Protein AF-A0A378W3M5-F1 (afdb_monomer_lite)

Sequence (302 aa):
MNEQELQDLQKMVGVAVNALEDIKAKDISVLETQDKTSLFARMIIASGDSTRQVKALANNVAVDLKEAGFEILSTEGDSGEWTLVDAGDLVVHVMLPAVRDFYDIDTIWAARNRVSTPECRSRGTLQTDSRCRLNIHTAFPVRGKALNITVLAVGTKMPRWVDEAVAEYAKCFGRDAAYALKEIKPEKRGAGVNAVQGMAAEEKRILEAIPQGAFLVVLDERGKAPTSVELAEHLKSWRQNGEHVCFVIGGADGMTDRLKQQARMMMRLSSLTLPHGMVRVLLTEQLYRAVSILHNHPYHRE

Radius of gyration: 26.4 Å; chains: 1; bounding box: 57×73×70 Å

Foldseek 3Di:
DDPVVVVVVVVLVVQLVVLQVVLPWPPWDKFACVVPDPFAGIEIETEDQDLVSLVSSLVSSQVSCVVVVFDWPDWDDPSSQWIWTHRGNYIYIYHHPVVCVVLVVVCLRVVVPPPPPPPDDDDDDDDDDDDDDDDPDDDDDDPFQAAAEEEEEEDDDDPPVLVVLLVVLQVLDDPRYHYYYDYQYFDDPDDPQDLVNRQVVSVVSVVVVDPPQAQEEEEDLPFDEDDLQVVLVVSVVCSNVSHNHYYYQAAPSGHDVVSVVPHPGYYYPDNDDDHSSVVSSSVSNSNSSSVCVVVSHSPDDD

InterPro domains:
  IPR003742 RNA methyltransferase RlmH [MF_00658] (147-301)
  IPR003742 RNA methyltransferase RlmH [PF02590] (148-300)
  IPR003742 RNA methyltransferase RlmH [PTHR33603] (145-301)
  IPR003742 RNA methyltransferase RlmH [cd18081] (149-301)
  IPR004394 Protein Iojap/ribosomal silencing factor RsfS [MF_01477] (9-110)
  IPR004394 Protein Iojap/ribosomal silencing factor RsfS [TIGR00090] (15-109)
  IPR029026 tRNA (guanine-N1-)-methyltransferase, N-terminal [G3DSA:3.40.1280.10] (145-302)
  IPR029028 Alpha/beta knot methyltransferases [SSF75217] (147-300)
  IPR043519 Nucleotidyltransferase superfamily [G3DSA:3.30.460.10] (5-112)
  IPR043519 Nucleotidyltransferase superfamily [SSF81301] (9-118)

Structure (mmCIF, N/CA/C/O backbone):
data_AF-A0A378W3M5-F1
#
_entry.id   AF-A0A378W3M5-F1
#
loop_
_atom_site.group_PDB
_atom_site.id
_atom_site.type_symbol
_atom_site.label_atom_id
_atom_site.label_alt_id
_atom_site.label_comp_id
_atom_site.label_asym_id
_atom_site.label_entity_id
_atom_site.label_seq_id
_atom_site.pdbx_PDB_ins_code
_atom_site.Cartn_x
_atom_site.Cartn_y
_atom_site.Cartn_z
_atom_site.occupancy
_atom_site.B_iso_or_equiv
_atom_site.auth_seq_id
_atom_site.auth_comp_id
_atom_site.auth_asym_id
_atom_site.auth_atom_id
_atom_site.pdbx_PDB_model_num
ATOM 1 N N . MET A 1 1 ? -0.509 -9.836 -32.680 1.00 64.50 1 MET A N 1
ATOM 2 C CA . MET A 1 1 ? 0.619 -9.550 -33.576 1.00 64.50 1 MET A CA 1
ATOM 3 C C . MET A 1 1 ? 0.437 -10.344 -34.851 1.00 64.50 1 MET A C 1
ATOM 5 O O . MET A 1 1 ? 0.003 -11.491 -34.775 1.00 64.50 1 MET A O 1
ATOM 9 N N . ASN A 1 2 ? 0.683 -9.727 -35.998 1.00 83.69 2 ASN A N 1
ATOM 10 C CA . ASN A 1 2 ? 0.751 -10.431 -37.275 1.00 83.69 2 ASN A CA 1
ATOM 11 C C . ASN A 1 2 ? 2.099 -11.178 -37.404 1.00 83.69 2 ASN A C 1
ATOM 13 O O . ASN A 1 2 ? 2.989 -11.044 -36.565 1.00 83.69 2 ASN A O 1
ATOM 17 N N . GLU A 1 3 ? 2.235 -12.016 -38.431 1.00 82.69 3 GLU A N 1
ATOM 18 C CA . GLU A 1 3 ? 3.425 -12.858 -38.625 1.00 82.69 3 GLU A CA 1
ATOM 19 C C . GLU A 1 3 ? 4.696 -12.034 -38.907 1.00 82.69 3 GLU A C 1
ATOM 21 O O . GLU A 1 3 ? 5.784 -12.423 -38.490 1.00 82.69 3 GLU A O 1
ATOM 26 N N . GLN A 1 4 ? 4.547 -10.861 -39.529 1.00 83.06 4 GLN A N 1
ATOM 27 C CA . GLN A 1 4 ? 5.642 -9.934 -39.819 1.00 83.06 4 GLN A CA 1
ATOM 28 C C . GLN A 1 4 ? 6.189 -9.273 -38.542 1.00 83.06 4 GLN A C 1
ATOM 30 O O . GLN A 1 4 ? 7.391 -9.294 -38.308 1.00 83.06 4 GLN A O 1
ATOM 35 N N . GLU A 1 5 ? 5.311 -8.782 -37.665 1.00 81.31 5 GLU A N 1
ATOM 36 C CA . GLU A 1 5 ? 5.664 -8.193 -36.363 1.00 81.31 5 GLU A CA 1
ATOM 37 C C . GLU A 1 5 ? 6.405 -9.196 -35.469 1.00 81.31 5 GLU A C 1
ATOM 39 O O . GLU A 1 5 ? 7.327 -8.834 -34.741 1.00 81.31 5 GLU A O 1
ATOM 44 N N . LEU A 1 6 ? 6.027 -10.478 -35.527 1.00 81.94 6 LEU A N 1
ATOM 45 C CA . LEU A 1 6 ? 6.707 -11.523 -34.764 1.00 81.94 6 LEU A CA 1
ATOM 46 C C . LEU A 1 6 ? 8.125 -11.791 -35.291 1.00 81.94 6 LEU A C 1
ATOM 48 O O . LEU A 1 6 ? 9.034 -12.015 -34.490 1.00 81.94 6 LEU A O 1
ATOM 52 N N . GLN A 1 7 ? 8.322 -11.757 -36.613 1.00 86.50 7 GLN A N 1
ATOM 53 C CA . GLN A 1 7 ? 9.645 -11.895 -37.231 1.00 86.50 7 GLN A CA 1
ATOM 54 C C . GLN A 1 7 ? 10.542 -10.694 -36.914 1.00 86.50 7 GLN A C 1
ATOM 56 O O . GLN A 1 7 ? 11.708 -10.878 -36.560 1.00 86.50 7 GLN A O 1
ATOM 61 N N . ASP A 1 8 ? 9.994 -9.479 -36.965 1.00 87.94 8 ASP A N 1
ATOM 62 C CA . ASP A 1 8 ? 10.727 -8.260 -36.619 1.00 87.94 8 ASP A CA 1
ATOM 63 C C . ASP A 1 8 ? 11.138 -8.268 -35.139 1.00 87.94 8 ASP A C 1
ATOM 65 O O . ASP A 1 8 ? 12.302 -8.023 -34.821 1.00 87.94 8 ASP A O 1
ATOM 69 N N . LEU A 1 9 ? 10.245 -8.689 -34.237 1.00 88.44 9 LEU A N 1
ATOM 70 C CA . LEU A 1 9 ? 10.555 -8.858 -32.816 1.00 88.44 9 LEU A CA 1
ATOM 71 C C . LEU A 1 9 ? 11.642 -9.916 -32.566 1.00 88.44 9 LEU A C 1
ATOM 73 O O . LEU A 1 9 ? 12.527 -9.719 -31.732 1.00 88.44 9 LEU A O 1
ATOM 77 N N . GLN A 1 10 ? 11.607 -11.044 -33.281 1.00 89.44 10 GLN A N 1
ATOM 78 C CA . GLN A 1 10 ? 12.664 -12.059 -33.193 1.00 89.44 10 GLN A CA 1
ATOM 79 C C . GLN A 1 10 ? 14.013 -11.505 -33.658 1.00 89.44 10 GLN A C 1
ATOM 81 O O . GLN A 1 10 ? 15.036 -11.770 -33.023 1.00 89.44 10 GLN A O 1
ATOM 86 N N . LYS A 1 11 ? 14.018 -10.695 -34.721 1.00 91.06 11 LYS A N 1
ATOM 87 C CA . LYS A 1 11 ? 15.218 -10.009 -35.201 1.00 91.06 11 LYS A CA 1
ATOM 88 C C . LYS A 1 11 ? 15.743 -9.007 -34.168 1.00 91.06 11 LYS A C 1
ATOM 90 O O . LYS A 1 11 ? 16.942 -9.016 -33.900 1.00 91.06 11 LYS A O 1
ATOM 95 N N . MET A 1 12 ? 14.870 -8.211 -33.541 1.00 91.50 12 MET A N 1
ATOM 96 C CA . MET A 1 12 ? 15.243 -7.289 -32.456 1.00 91.50 12 MET A CA 1
ATOM 97 C C . MET A 1 12 ? 15.910 -8.024 -31.291 1.00 91.50 12 MET A C 1
ATOM 99 O O . MET A 1 12 ? 16.976 -7.618 -30.832 1.00 91.50 12 MET A O 1
ATOM 103 N N . VAL A 1 13 ? 15.310 -9.132 -30.839 1.00 93.31 13 VAL A N 1
ATOM 104 C CA . VAL A 1 13 ? 15.871 -9.962 -29.762 1.00 93.31 13 VAL A CA 1
ATOM 105 C C . VAL A 1 13 ? 17.244 -10.503 -30.154 1.00 93.31 13 VAL A C 1
ATOM 107 O O . VAL A 1 13 ? 18.166 -10.431 -29.349 1.00 93.31 13 VAL A O 1
ATOM 110 N N . GLY A 1 14 ? 17.404 -11.003 -31.383 1.00 92.12 14 GLY A N 1
ATOM 111 C CA . GLY A 1 14 ? 18.687 -11.516 -31.867 1.00 92.12 14 GLY A CA 1
ATOM 112 C C . GLY A 1 14 ? 19.792 -10.458 -31.867 1.00 92.12 14 GLY A C 1
ATOM 113 O O . GLY A 1 14 ? 20.889 -10.721 -31.383 1.00 92.12 14 GLY A O 1
ATOM 114 N N . VAL A 1 15 ? 19.492 -9.246 -32.345 1.00 93.50 15 VAL A N 1
ATOM 115 C CA . VAL A 1 15 ? 20.443 -8.120 -32.336 1.00 93.50 15 VAL A CA 1
ATOM 116 C C . VAL A 1 15 ? 20.825 -7.742 -30.905 1.00 93.50 15 VAL A C 1
ATOM 118 O O . VAL A 1 15 ? 22.009 -7.638 -30.600 1.00 93.50 15 VAL A O 1
ATOM 121 N N . ALA A 1 16 ? 19.846 -7.610 -30.008 1.00 93.06 16 ALA A N 1
ATOM 122 C CA . ALA A 1 16 ? 20.104 -7.262 -28.614 1.00 93.06 16 ALA A CA 1
ATOM 123 C C . ALA A 1 16 ? 20.932 -8.326 -27.874 1.00 93.06 16 ALA A C 1
ATOM 125 O O . ALA A 1 16 ? 21.826 -7.974 -27.109 1.00 93.06 16 ALA A O 1
ATOM 126 N N . VAL A 1 17 ? 20.670 -9.619 -28.094 1.00 93.44 17 VAL A N 1
ATOM 127 C CA . VAL A 1 17 ? 21.455 -10.701 -27.472 1.00 93.44 17 VAL A CA 1
ATOM 128 C C . VAL A 1 17 ? 22.895 -10.693 -27.984 1.00 93.44 17 VAL A C 1
ATOM 130 O O . VAL A 1 17 ? 23.809 -10.717 -27.165 1.00 93.44 17 VAL A O 1
ATOM 133 N N . ASN A 1 18 ? 23.110 -10.562 -29.296 1.00 92.94 18 ASN A N 1
ATOM 134 C CA . ASN A 1 18 ? 24.461 -10.472 -29.863 1.00 92.94 18 ASN A CA 1
ATOM 135 C C . ASN A 1 18 ? 25.231 -9.269 -29.289 1.00 92.94 18 ASN A C 1
ATOM 137 O O . ASN A 1 18 ? 26.360 -9.421 -28.826 1.00 92.94 18 ASN A O 1
ATOM 141 N N . ALA A 1 19 ? 24.579 -8.105 -29.206 1.00 93.44 19 ALA A N 1
ATOM 142 C CA . ALA A 1 19 ? 25.162 -6.892 -28.635 1.00 93.44 19 ALA A CA 1
ATOM 143 C C . ALA A 1 19 ? 25.585 -7.066 -27.161 1.00 93.44 19 ALA A C 1
ATOM 145 O O . ALA A 1 19 ? 26.579 -6.486 -26.713 1.00 93.44 19 ALA A O 1
ATOM 146 N N . LEU A 1 20 ? 24.838 -7.861 -26.386 1.00 92.75 20 LEU A N 1
ATOM 147 C CA . LEU A 1 20 ? 25.176 -8.200 -25.000 1.00 92.75 20 LEU A CA 1
ATOM 148 C C . LEU A 1 20 ? 26.333 -9.213 -24.922 1.00 92.75 20 LEU A C 1
ATOM 150 O O . LEU A 1 20 ? 27.217 -9.087 -24.068 1.00 92.75 20 LEU A O 1
ATOM 154 N N . GLU A 1 21 ? 26.353 -10.210 -25.807 1.00 91.88 21 GLU A N 1
ATOM 155 C CA . GLU A 1 21 ? 27.401 -11.238 -25.877 1.00 91.88 21 GLU A CA 1
ATOM 156 C C . GLU A 1 21 ? 28.761 -10.679 -26.328 1.00 91.88 21 GLU A C 1
ATOM 158 O O . GLU A 1 21 ? 29.818 -11.133 -25.857 1.00 91.88 21 GLU A O 1
ATOM 163 N N . ASP A 1 22 ? 28.761 -9.656 -27.181 1.00 93.38 22 ASP A N 1
ATOM 164 C CA . ASP A 1 22 ? 29.973 -8.993 -27.666 1.00 93.38 22 ASP A CA 1
ATOM 165 C C . ASP A 1 22 ? 30.761 -8.336 -26.526 1.00 93.38 22 ASP A C 1
ATOM 167 O O . ASP A 1 22 ? 31.982 -8.495 -26.433 1.00 93.38 22 ASP A O 1
ATOM 171 N N . ILE A 1 23 ? 30.061 -7.720 -25.570 1.00 92.81 23 ILE A N 1
ATOM 172 C CA . ILE A 1 23 ? 30.652 -7.113 -24.362 1.00 92.81 23 ILE A CA 1
ATOM 173 C C . ILE A 1 23 ? 30.729 -8.111 -23.186 1.00 92.81 23 ILE A C 1
ATOM 175 O O . ILE A 1 23 ? 31.126 -7.761 -22.071 1.00 92.81 23 ILE A O 1
ATOM 179 N N . LYS A 1 24 ? 30.444 -9.395 -23.437 1.00 93.12 24 LYS A N 1
ATOM 180 C CA . LYS A 1 24 ? 30.559 -10.490 -22.458 1.00 93.12 24 LYS A CA 1
ATOM 181 C C . LYS A 1 24 ? 29.654 -10.290 -21.239 1.00 93.12 24 LYS A C 1
ATOM 183 O O . LYS A 1 24 ? 30.102 -10.433 -20.099 1.00 93.12 24 LYS A O 1
ATOM 188 N N . ALA A 1 25 ? 28.385 -9.953 -21.474 1.00 91.19 25 ALA A N 1
ATOM 189 C CA . ALA A 1 25 ? 27.367 -10.010 -20.428 1.00 91.19 25 ALA A CA 1
ATOM 190 C C . ALA A 1 25 ? 27.244 -11.418 -19.831 1.00 91.19 25 ALA A C 1
ATOM 192 O O . ALA A 1 25 ? 27.474 -12.426 -20.502 1.00 91.19 25 ALA A O 1
ATOM 193 N N . LYS A 1 26 ? 26.834 -11.475 -18.565 1.00 89.81 26 LYS A N 1
ATOM 194 C CA . LYS A 1 26 ? 26.530 -12.712 -17.844 1.00 89.81 26 LYS A CA 1
ATOM 195 C C . LYS A 1 26 ? 25.028 -12.894 -17.678 1.00 89.81 26 LYS A C 1
ATOM 197 O O . LYS A 1 26 ? 24.271 -11.923 -17.677 1.00 89.81 26 LYS A O 1
ATOM 202 N N . ASP A 1 27 ? 24.623 -14.150 -17.515 1.00 87.56 27 ASP A N 1
ATOM 203 C CA . ASP A 1 27 ? 23.272 -14.547 -17.108 1.00 87.56 27 ASP A CA 1
ATOM 204 C C . ASP A 1 27 ? 22.156 -13.938 -17.977 1.00 87.56 27 ASP A C 1
ATOM 206 O O . ASP A 1 27 ? 21.118 -13.501 -17.475 1.00 87.56 27 ASP A O 1
ATOM 210 N N . ILE A 1 28 ? 22.373 -13.880 -19.295 1.00 91.81 28 ILE A N 1
ATOM 211 C CA . ILE A 1 28 ? 21.410 -13.315 -20.246 1.00 91.81 28 ILE A CA 1
ATOM 212 C C . ILE A 1 28 ? 20.142 -14.175 -20.242 1.00 91.81 28 ILE A C 1
ATOM 214 O O . ILE A 1 28 ? 20.169 -15.359 -20.570 1.00 91.81 28 ILE A O 1
ATOM 218 N N . SER A 1 29 ? 19.023 -13.570 -19.864 1.00 89.31 29 SER A N 1
ATOM 219 C CA . SER A 1 29 ? 17.714 -14.211 -19.766 1.00 89.31 29 SER A CA 1
ATOM 220 C C . SER A 1 29 ? 16.724 -13.493 -20.669 1.00 89.31 29 SER A C 1
ATOM 222 O O . SER A 1 29 ? 16.518 -12.289 -20.536 1.00 89.31 29 SER A O 1
ATOM 224 N N . VAL A 1 30 ? 16.106 -14.231 -21.591 1.00 91.25 30 VAL A N 1
ATOM 225 C CA . VAL A 1 30 ? 15.081 -13.709 -22.504 1.00 91.25 30 VAL A CA 1
ATOM 226 C C . VAL A 1 30 ? 13.716 -14.192 -22.030 1.00 91.25 30 VAL A C 1
ATOM 228 O O . VAL A 1 30 ? 13.454 -15.393 -21.981 1.00 91.25 30 VAL A O 1
ATOM 231 N N . LEU A 1 31 ? 12.841 -13.257 -21.674 1.00 87.12 31 LEU A N 1
ATOM 232 C CA . LEU A 1 31 ? 11.530 -13.521 -21.097 1.00 87.12 31 LEU A CA 1
ATOM 233 C C . LEU A 1 31 ? 10.404 -13.149 -22.059 1.00 87.12 31 LEU A C 1
ATOM 235 O O . LEU A 1 31 ? 10.396 -12.089 -22.691 1.00 87.12 31 LEU A O 1
ATOM 239 N N . GLU A 1 32 ? 9.400 -14.022 -22.114 1.00 85.19 32 GLU A N 1
ATOM 240 C CA . GLU A 1 32 ? 8.151 -13.762 -22.821 1.00 85.19 32 GLU A CA 1
ATOM 241 C C . GLU A 1 32 ? 7.161 -13.022 -21.911 1.00 85.19 32 GLU A C 1
ATOM 243 O O . GLU A 1 32 ? 6.856 -13.472 -20.794 1.00 85.19 32 GLU A O 1
ATOM 248 N N . THR A 1 33 ? 6.657 -11.878 -22.381 1.00 83.12 33 THR A N 1
ATOM 249 C CA . THR A 1 33 ? 5.822 -10.974 -21.570 1.00 83.12 33 THR A CA 1
ATOM 250 C C . THR A 1 33 ? 4.483 -10.620 -22.205 1.00 83.12 33 THR A C 1
ATOM 252 O O . THR A 1 33 ? 3.674 -9.975 -21.540 1.00 83.12 33 THR A O 1
ATOM 255 N N . GLN A 1 34 ? 4.200 -11.118 -23.414 1.00 76.50 34 GLN A N 1
ATOM 256 C CA . GLN A 1 34 ? 2.939 -10.885 -24.137 1.00 76.50 34 GLN A CA 1
ATOM 257 C C . GLN A 1 34 ? 1.693 -11.259 -23.311 1.00 76.50 34 GLN A C 1
ATOM 259 O O . GLN A 1 34 ? 0.690 -10.554 -23.345 1.00 76.50 34 GLN A O 1
ATOM 264 N N . ASP A 1 35 ? 1.778 -12.316 -22.497 1.00 73.69 35 ASP A N 1
ATOM 265 C CA . ASP A 1 35 ? 0.673 -12.764 -21.633 1.00 73.69 35 ASP A CA 1
ATOM 266 C C . ASP A 1 35 ? 0.568 -11.993 -20.302 1.00 73.69 35 ASP A C 1
ATOM 268 O O . ASP A 1 35 ? -0.315 -12.264 -19.482 1.00 73.69 35 ASP A O 1
ATOM 272 N N . LYS A 1 36 ? 1.505 -11.073 -20.035 1.00 74.56 36 LYS A N 1
ATOM 273 C CA . LYS A 1 36 ? 1.666 -10.388 -18.741 1.00 74.56 36 LYS A CA 1
ATOM 274 C C . LYS A 1 36 ? 1.360 -8.901 -18.833 1.00 74.56 36 LYS A C 1
ATOM 276 O O . LYS A 1 36 ? 0.783 -8.347 -17.903 1.00 74.56 36 LYS A O 1
ATOM 281 N N . THR A 1 37 ? 1.739 -8.256 -19.930 1.00 75.31 37 THR A N 1
ATOM 282 C CA . THR A 1 37 ? 1.522 -6.826 -20.154 1.00 75.31 37 THR A CA 1
ATOM 283 C C . THR A 1 37 ? 1.387 -6.538 -21.643 1.00 75.31 37 THR A C 1
ATOM 285 O O . THR A 1 37 ? 1.985 -7.222 -22.467 1.00 75.31 37 THR A O 1
ATOM 288 N N . SER A 1 38 ? 0.616 -5.508 -21.987 1.00 79.94 38 SER A N 1
ATOM 289 C CA . SER A 1 38 ? 0.502 -5.006 -23.360 1.00 79.94 38 SER A CA 1
ATOM 290 C C . SER A 1 38 ? 1.529 -3.919 -23.693 1.00 79.94 38 SER A C 1
ATOM 292 O O . SER A 1 38 ? 1.437 -3.331 -24.762 1.00 79.94 38 SER A O 1
ATOM 294 N N . LEU A 1 39 ? 2.431 -3.579 -22.763 1.00 76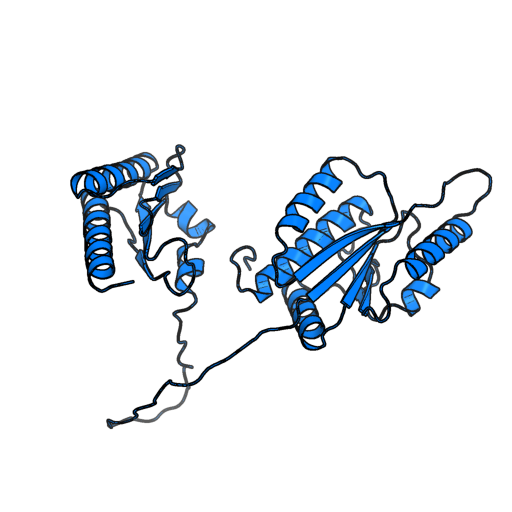.94 39 LEU A N 1
ATOM 295 C CA . LEU A 1 39 ? 3.413 -2.502 -22.948 1.00 76.94 39 LEU A CA 1
ATOM 296 C C . LEU A 1 39 ? 4.607 -2.924 -23.812 1.00 76.94 39 LEU A C 1
ATOM 298 O O . LEU A 1 39 ? 5.138 -2.094 -24.532 1.00 76.94 39 LEU A O 1
ATOM 302 N N . PHE A 1 40 ? 5.020 -4.188 -23.722 1.00 85.69 40 PHE A N 1
ATOM 303 C CA . PHE A 1 40 ? 6.137 -4.755 -24.477 1.00 85.69 40 PHE A CA 1
ATOM 304 C C . PHE A 1 40 ? 5.980 -6.277 -24.575 1.00 85.69 40 PHE A C 1
ATOM 306 O O . PHE A 1 40 ? 5.451 -6.936 -23.669 1.00 85.69 40 PHE A O 1
ATOM 313 N N . ALA A 1 41 ? 6.462 -6.855 -25.671 1.00 85.75 41 ALA A N 1
ATOM 314 C CA . ALA A 1 41 ? 6.292 -8.270 -25.987 1.00 85.75 41 ALA A CA 1
ATOM 315 C C . ALA A 1 41 ? 7.439 -9.156 -25.464 1.00 85.75 41 ALA A C 1
ATOM 317 O O . ALA A 1 41 ? 7.235 -10.347 -25.172 1.00 85.75 41 ALA A O 1
ATOM 318 N N . ARG A 1 42 ? 8.647 -8.591 -25.354 1.00 90.25 42 ARG A N 1
ATOM 319 C CA . ARG A 1 42 ? 9.857 -9.280 -24.892 1.00 90.25 42 ARG A CA 1
ATOM 320 C C . ARG A 1 42 ? 10.616 -8.438 -23.880 1.00 90.25 42 ARG A C 1
ATOM 322 O O . ARG A 1 42 ? 10.718 -7.221 -24.003 1.00 90.25 42 ARG A O 1
ATOM 329 N N . MET A 1 43 ? 11.210 -9.125 -22.913 1.00 92.75 43 MET A N 1
ATOM 330 C CA . MET A 1 43 ? 12.130 -8.527 -21.956 1.00 92.75 43 MET A CA 1
ATOM 331 C C . MET A 1 43 ? 13.427 -9.323 -21.931 1.00 92.75 43 MET A C 1
ATOM 333 O O . MET A 1 43 ? 13.390 -10.549 -21.872 1.00 92.75 43 MET A O 1
ATOM 337 N N . ILE A 1 44 ? 14.565 -8.639 -21.955 1.00 94.06 44 ILE A N 1
ATOM 338 C CA . ILE A 1 44 ? 15.882 -9.249 -21.762 1.00 94.06 44 ILE A CA 1
ATOM 339 C C . ILE A 1 44 ? 16.460 -8.724 -20.454 1.00 94.06 44 ILE A C 1
ATOM 341 O O . ILE A 1 44 ? 16.398 -7.525 -20.192 1.00 94.06 44 ILE A O 1
ATOM 345 N N . ILE A 1 45 ? 17.018 -9.613 -19.639 1.00 93.62 45 ILE A N 1
ATOM 346 C CA . ILE A 1 45 ? 17.708 -9.275 -18.394 1.00 93.62 45 ILE A CA 1
ATOM 347 C C . ILE A 1 45 ? 19.131 -9.815 -18.488 1.00 93.62 45 ILE A C 1
ATOM 349 O O . ILE A 1 45 ? 19.328 -10.991 -18.790 1.00 93.62 45 ILE A O 1
ATOM 353 N N . ALA A 1 46 ? 20.123 -8.964 -18.248 1.00 94.06 46 ALA A N 1
ATOM 354 C CA . ALA A 1 46 ? 21.532 -9.322 -18.321 1.00 94.06 46 ALA A CA 1
ATOM 355 C C . ALA A 1 46 ? 22.338 -8.681 -17.186 1.00 94.06 46 ALA A C 1
ATOM 357 O O . ALA A 1 46 ? 21.985 -7.624 -16.654 1.00 94.06 46 ALA A O 1
ATOM 358 N N . SER A 1 47 ? 23.454 -9.316 -16.837 1.00 92.50 47 SER A N 1
ATOM 359 C CA . SER A 1 47 ? 24.338 -8.875 -15.762 1.00 92.50 47 SER A CA 1
ATOM 360 C C . SER A 1 47 ? 25.699 -8.413 -16.280 1.00 92.50 47 SER A C 1
ATOM 362 O O . SER A 1 47 ? 26.289 -9.043 -17.158 1.00 92.50 47 SER A O 1
ATOM 364 N N . GLY A 1 48 ? 26.212 -7.318 -15.712 1.00 93.75 48 GLY A N 1
ATOM 365 C CA . GLY A 1 48 ? 27.578 -6.829 -15.931 1.00 93.75 48 GLY A CA 1
ATOM 366 C C . GLY A 1 48 ? 28.412 -6.882 -14.649 1.00 93.75 48 GLY A C 1
ATOM 367 O O . GLY A 1 48 ? 27.891 -6.677 -13.561 1.00 93.75 48 GLY A O 1
ATOM 368 N N . ASP A 1 49 ? 29.718 -7.107 -14.761 1.00 93.00 49 ASP A N 1
ATOM 369 C CA . ASP A 1 49 ? 30.636 -7.235 -13.618 1.00 93.00 49 ASP A CA 1
ATOM 370 C C . ASP A 1 49 ? 30.997 -5.889 -12.966 1.00 93.00 49 ASP A C 1
ATOM 372 O O . ASP A 1 49 ? 31.515 -5.846 -11.851 1.00 93.00 49 ASP A O 1
ATOM 376 N N . SER A 1 50 ? 30.760 -4.768 -13.652 1.00 93.00 50 SER A N 1
ATOM 377 C CA . SER A 1 50 ? 31.055 -3.426 -13.141 1.00 93.00 50 SER A CA 1
ATOM 378 C C . SER A 1 50 ? 30.109 -2.379 -13.713 1.00 93.00 50 SER A C 1
ATOM 380 O O . SER A 1 50 ? 29.557 -2.561 -14.797 1.00 93.00 50 SER A O 1
ATOM 382 N N . THR A 1 51 ? 29.983 -1.236 -13.035 1.00 93.50 51 THR A N 1
ATOM 383 C CA . THR A 1 51 ? 29.119 -0.132 -13.488 1.00 93.50 51 THR A CA 1
ATOM 384 C C . THR A 1 51 ? 29.513 0.395 -14.867 1.00 93.50 51 THR A C 1
ATOM 386 O O . THR A 1 51 ? 28.665 0.731 -15.692 1.00 93.50 51 THR A O 1
ATOM 389 N N . ARG A 1 52 ? 30.817 0.401 -15.167 1.00 93.75 52 ARG A N 1
ATOM 390 C CA . ARG A 1 52 ? 31.334 0.743 -16.495 1.00 93.75 52 ARG A CA 1
ATOM 391 C C . ARG A 1 52 ? 30.892 -0.267 -17.554 1.00 93.75 52 ARG A C 1
ATOM 393 O O . ARG A 1 52 ? 30.528 0.149 -18.650 1.00 93.75 52 ARG A O 1
ATOM 400 N N . GLN A 1 53 ? 30.925 -1.565 -17.243 1.00 94.94 53 GLN A N 1
ATOM 401 C CA . GLN A 1 53 ? 30.474 -2.603 -18.171 1.00 94.94 53 GLN A CA 1
ATOM 402 C C . GLN A 1 53 ? 28.959 -2.544 -18.379 1.00 94.94 53 GLN A C 1
ATOM 404 O O . GLN A 1 53 ? 28.522 -2.654 -19.515 1.00 94.94 53 GLN A O 1
ATOM 409 N N . VAL A 1 54 ? 28.166 -2.301 -17.330 1.00 94.69 54 VAL A N 1
ATOM 410 C CA . VAL A 1 54 ? 26.705 -2.121 -17.437 1.00 94.69 54 VAL A CA 1
ATOM 411 C C . VAL A 1 54 ? 26.362 -0.976 -18.395 1.00 94.69 54 VAL A C 1
ATOM 413 O O . VAL A 1 54 ? 25.573 -1.170 -19.318 1.00 94.69 54 VAL A O 1
ATOM 416 N N . LYS A 1 55 ? 27.019 0.185 -18.255 1.00 94.62 55 LYS A N 1
ATOM 417 C CA . LYS A 1 55 ? 26.848 1.300 -19.202 1.00 94.62 55 LYS A CA 1
ATOM 418 C C . LYS A 1 55 ? 27.281 0.933 -20.622 1.00 94.62 55 LYS A C 1
ATOM 420 O O . LYS A 1 55 ? 26.606 1.295 -21.579 1.00 94.62 55 LYS A O 1
ATOM 425 N N . ALA A 1 56 ? 28.406 0.229 -20.769 1.00 94.31 56 ALA A N 1
ATOM 426 C CA . ALA A 1 56 ? 28.899 -0.197 -22.077 1.00 94.31 56 ALA A CA 1
ATOM 427 C C . ALA A 1 56 ? 27.923 -1.160 -22.771 1.00 94.31 56 ALA A C 1
ATOM 429 O O . ALA A 1 56 ? 27.627 -0.969 -23.943 1.00 94.31 56 ALA A O 1
ATOM 430 N N . LEU A 1 57 ? 27.378 -2.129 -22.033 1.00 95.31 57 LEU A N 1
ATOM 431 C CA . LEU A 1 57 ? 26.367 -3.078 -22.499 1.00 95.31 57 LEU A CA 1
ATOM 432 C C . LEU A 1 57 ? 25.103 -2.368 -22.985 1.00 95.31 57 LEU A C 1
ATOM 434 O O . LEU A 1 57 ? 24.668 -2.600 -24.109 1.00 95.31 57 LEU A O 1
ATOM 438 N N . ALA A 1 58 ? 24.543 -1.472 -22.170 1.00 94.94 58 ALA A N 1
ATOM 439 C CA . ALA A 1 58 ? 23.347 -0.721 -22.540 1.00 94.94 58 ALA A CA 1
ATOM 440 C C . ALA A 1 58 ? 23.576 0.164 -23.777 1.00 94.94 58 ALA A C 1
ATOM 442 O O . ALA A 1 58 ? 22.754 0.175 -24.692 1.00 94.94 58 ALA A O 1
ATOM 443 N N . ASN A 1 59 ? 24.719 0.855 -23.842 1.00 95.06 59 ASN A N 1
ATOM 444 C CA . ASN A 1 59 ? 25.075 1.670 -25.001 1.00 95.06 59 ASN A CA 1
ATOM 445 C C . ASN A 1 59 ? 25.241 0.827 -26.269 1.00 95.06 59 ASN A C 1
ATOM 447 O O . ASN A 1 59 ? 24.773 1.245 -27.322 1.00 95.06 59 ASN A O 1
ATOM 451 N N . ASN A 1 60 ? 25.871 -0.346 -26.177 1.00 95.00 60 ASN A N 1
ATOM 452 C CA . ASN A 1 60 ? 26.070 -1.225 -27.329 1.00 95.00 60 ASN A CA 1
ATOM 453 C C . ASN A 1 60 ? 24.742 -1.746 -27.874 1.00 95.00 60 ASN A C 1
ATOM 455 O O . ASN A 1 60 ? 24.476 -1.621 -29.060 1.00 95.00 60 ASN A O 1
ATOM 459 N N . VAL A 1 61 ? 23.851 -2.203 -26.990 1.00 95.44 61 VAL A N 1
ATOM 460 C CA . VAL A 1 61 ? 22.487 -2.602 -27.366 1.00 95.44 61 VAL A CA 1
ATOM 461 C C . VAL A 1 61 ? 21.746 -1.457 -28.060 1.00 95.44 61 VAL A C 1
ATOM 463 O O . VAL A 1 61 ? 21.121 -1.667 -29.096 1.00 95.44 61 VAL A O 1
ATOM 466 N N . ALA A 1 62 ? 21.822 -0.237 -27.521 1.00 94.06 62 ALA A N 1
ATOM 467 C CA . ALA A 1 62 ? 21.151 0.920 -28.109 1.00 94.06 62 ALA A CA 1
ATOM 468 C C . ALA A 1 62 ? 21.729 1.324 -29.479 1.00 94.06 62 ALA A C 1
ATOM 470 O O . ALA A 1 62 ? 20.979 1.797 -30.333 1.00 94.06 62 ALA A O 1
ATOM 471 N N . VAL A 1 63 ? 23.040 1.169 -29.692 1.00 93.88 63 VAL A N 1
ATOM 472 C CA . VAL A 1 63 ? 23.698 1.439 -30.981 1.00 93.88 63 VAL A CA 1
ATOM 473 C C . VAL A 1 63 ? 23.324 0.368 -32.002 1.00 93.88 63 VAL A C 1
ATOM 475 O O . VAL A 1 63 ? 22.798 0.713 -33.058 1.00 93.88 63 VAL A O 1
ATOM 478 N N . ASP A 1 64 ? 23.485 -0.909 -31.663 1.00 93.88 64 ASP A N 1
ATOM 479 C CA . ASP A 1 64 ? 23.259 -2.024 -32.587 1.00 93.88 64 ASP A CA 1
ATOM 480 C C . ASP A 1 64 ? 21.785 -2.120 -33.013 1.00 93.88 64 ASP A C 1
ATOM 482 O O . ASP A 1 64 ? 21.477 -2.382 -34.178 1.00 93.88 64 ASP A O 1
ATOM 486 N N . LEU A 1 65 ? 20.844 -1.832 -32.104 1.00 93.75 65 LEU A N 1
ATOM 487 C CA . LEU A 1 65 ? 19.420 -1.753 -32.443 1.00 93.75 65 LEU A CA 1
ATOM 488 C C . LEU A 1 65 ? 19.115 -0.592 -33.402 1.00 93.75 65 LEU A C 1
ATOM 490 O O . LEU A 1 65 ? 18.332 -0.775 -34.337 1.00 93.75 65 LEU A O 1
ATOM 494 N N . LYS A 1 66 ? 19.757 0.571 -33.224 1.00 93.38 66 LYS A N 1
ATOM 495 C CA . LYS A 1 66 ? 19.618 1.709 -34.150 1.00 93.38 66 LYS A CA 1
ATOM 496 C C . LYS A 1 66 ? 20.209 1.402 -35.521 1.00 93.38 66 LYS A C 1
ATOM 498 O O . LYS A 1 66 ? 19.586 1.724 -36.530 1.00 93.38 66 LYS A O 1
ATOM 503 N N . GLU A 1 67 ? 21.374 0.759 -35.576 1.00 92.25 67 GLU A N 1
ATOM 504 C CA . GLU A 1 67 ? 22.000 0.328 -36.833 1.00 92.25 67 GLU A CA 1
ATOM 505 C C . GLU A 1 67 ? 21.160 -0.727 -37.566 1.00 92.25 67 GLU A C 1
ATOM 507 O O . GLU A 1 67 ? 21.070 -0.712 -38.794 1.00 92.25 67 GLU A O 1
ATOM 512 N N . ALA A 1 68 ? 20.466 -1.592 -36.822 1.00 90.25 68 ALA A N 1
ATOM 513 C CA . ALA A 1 68 ? 19.509 -2.551 -37.367 1.00 90.25 68 ALA A CA 1
ATOM 514 C C . ALA A 1 68 ? 18.183 -1.916 -37.846 1.00 90.25 68 ALA A C 1
ATOM 516 O O . ALA A 1 68 ? 17.355 -2.623 -38.431 1.00 90.25 68 ALA A O 1
ATOM 517 N N . GLY A 1 69 ? 18.001 -0.605 -37.644 1.00 89.56 69 GLY A N 1
ATOM 518 C CA . GLY A 1 69 ? 16.847 0.172 -38.099 1.00 89.56 69 GLY A CA 1
ATOM 519 C C . GLY A 1 69 ? 15.691 0.266 -37.100 1.00 89.56 69 GLY A C 1
ATOM 520 O O . GLY A 1 69 ? 14.601 0.673 -37.497 1.00 89.56 69 GLY A O 1
ATOM 521 N N . PHE A 1 70 ? 15.900 -0.104 -35.832 1.00 92.06 70 PHE A N 1
ATOM 522 C CA . PHE A 1 70 ? 14.889 -0.007 -34.776 1.00 92.06 70 PHE A CA 1
ATOM 523 C C . PHE A 1 70 ? 15.029 1.294 -33.976 1.00 92.06 70 PHE A C 1
ATOM 525 O O . PHE A 1 70 ? 16.129 1.806 -33.759 1.00 92.06 70 PHE A O 1
ATOM 532 N N . GLU A 1 71 ? 13.902 1.841 -33.524 1.00 87.56 71 GLU A N 1
ATOM 533 C CA . GLU A 1 71 ? 13.873 3.074 -32.737 1.00 87.56 71 GLU A CA 1
ATOM 534 C C . GLU A 1 71 ? 14.040 2.782 -31.239 1.00 87.56 71 GLU A C 1
ATOM 536 O O . GLU A 1 71 ? 13.443 1.852 -30.701 1.00 87.56 71 GLU A O 1
ATOM 541 N N . ILE A 1 72 ? 14.851 3.598 -30.562 1.00 92.12 72 ILE A N 1
ATOM 542 C CA . ILE A 1 72 ? 15.005 3.564 -29.103 1.00 92.12 72 ILE A CA 1
ATOM 543 C C . ILE A 1 72 ? 14.138 4.672 -28.519 1.00 92.12 72 ILE A C 1
ATOM 545 O O . ILE A 1 72 ? 14.393 5.847 -28.786 1.00 92.12 72 ILE A O 1
ATOM 549 N N . LEU A 1 73 ? 13.144 4.294 -27.717 1.00 88.94 73 LEU A N 1
ATOM 550 C CA . LEU A 1 73 ? 12.223 5.222 -27.066 1.00 88.94 73 LEU A CA 1
ATOM 551 C C . LEU A 1 73 ? 12.902 5.962 -25.915 1.00 88.94 73 LEU A C 1
ATOM 553 O O . LEU A 1 73 ? 12.771 7.180 -25.791 1.00 88.94 73 LEU A O 1
ATOM 557 N N . SER A 1 74 ? 13.645 5.237 -25.078 1.00 90.12 74 SER A N 1
ATOM 558 C CA . SER A 1 74 ? 14.375 5.829 -23.959 1.00 90.12 74 SER A CA 1
ATOM 559 C C . SER A 1 74 ? 15.544 4.962 -23.501 1.00 90.12 74 SER A C 1
ATOM 561 O O . SER A 1 74 ? 15.678 3.782 -23.832 1.00 90.12 74 SER A O 1
ATOM 563 N N . THR A 1 75 ? 16.450 5.577 -22.745 1.00 89.38 75 THR A N 1
ATOM 564 C CA . THR A 1 75 ? 17.491 4.871 -22.002 1.00 89.38 75 THR A CA 1
ATOM 565 C C . THR A 1 75 ? 17.620 5.527 -20.638 1.00 89.38 75 THR A C 1
ATOM 567 O O . THR A 1 75 ? 17.917 6.716 -20.548 1.00 89.38 75 THR A O 1
ATOM 570 N N . GLU A 1 76 ? 17.375 4.754 -19.588 1.00 86.25 76 GLU A N 1
ATOM 571 C CA . GLU A 1 76 ? 17.282 5.225 -18.206 1.00 86.25 76 GLU A CA 1
ATOM 572 C C . GLU A 1 76 ? 18.391 4.598 -17.354 1.00 86.25 76 GLU A C 1
ATOM 574 O O . GLU A 1 76 ? 18.787 3.457 -17.588 1.00 86.25 76 GLU A O 1
ATOM 579 N N . GLY A 1 77 ? 18.867 5.310 -16.327 1.00 80.19 77 GLY A N 1
ATOM 580 C CA . GLY A 1 77 ? 19.826 4.774 -15.349 1.00 80.19 77 GLY A CA 1
ATOM 581 C C . GLY A 1 77 ? 21.287 5.177 -15.581 1.00 80.19 77 GLY A C 1
ATOM 582 O O . GLY A 1 77 ? 22.134 4.355 -15.938 1.00 80.19 77 GLY A O 1
ATOM 583 N N . ASP A 1 78 ? 21.607 6.444 -15.292 1.00 75.69 78 ASP A N 1
ATOM 584 C CA . ASP A 1 78 ? 22.964 7.004 -15.423 1.00 75.69 78 ASP A CA 1
ATOM 585 C C . ASP A 1 78 ? 23.925 6.603 -14.282 1.00 75.69 78 ASP A C 1
ATOM 587 O O . ASP A 1 78 ? 25.125 6.847 -14.356 1.00 75.69 78 ASP A O 1
ATOM 591 N N . SER A 1 79 ? 23.484 5.927 -13.217 1.00 79.38 79 SER A N 1
ATOM 592 C CA . SER A 1 79 ? 24.435 5.437 -12.198 1.00 79.38 79 SER A CA 1
ATOM 593 C C . SER A 1 79 ? 25.317 4.297 -12.727 1.00 79.38 79 SER A C 1
ATOM 595 O O . SER A 1 79 ? 26.447 4.115 -12.273 1.00 79.38 79 SER A O 1
ATOM 597 N N . GLY A 1 80 ? 24.829 3.545 -13.720 1.00 80.44 80 GLY A N 1
ATOM 598 C CA . GLY A 1 80 ? 25.472 2.327 -14.216 1.00 80.44 80 GLY A CA 1
ATOM 599 C C . GLY A 1 80 ? 25.337 1.132 -13.270 1.00 80.44 80 GLY A C 1
ATOM 600 O O . GLY A 1 80 ? 25.901 0.083 -13.54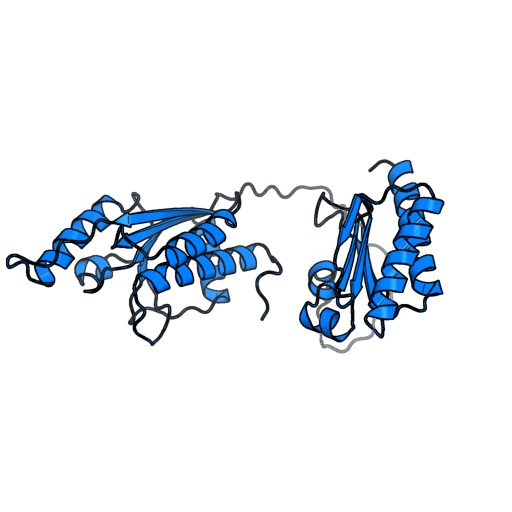4 1.00 80.44 80 GLY A O 1
ATOM 601 N N . GLU A 1 81 ? 24.612 1.251 -12.159 1.00 88.25 81 GLU A N 1
ATOM 602 C CA . GLU A 1 81 ? 24.272 0.092 -11.320 1.00 88.25 81 GLU A CA 1
ATOM 603 C C . GLU A 1 81 ? 23.137 -0.724 -11.946 1.00 88.25 81 GLU A C 1
ATOM 605 O O . GLU A 1 81 ? 23.130 -1.954 -11.877 1.00 88.25 81 GLU A O 1
ATOM 610 N N . TRP A 1 82 ? 22.214 -0.019 -12.598 1.00 93.94 82 TRP A N 1
ATOM 611 C CA . TRP A 1 82 ? 21.125 -0.554 -13.395 1.00 93.94 82 TRP A CA 1
ATOM 612 C C . TRP A 1 82 ? 20.805 0.451 -14.498 1.00 93.94 82 TRP A C 1
ATOM 614 O O . TRP A 1 82 ? 20.566 1.627 -14.228 1.00 93.94 82 TRP A O 1
ATOM 624 N N . THR A 1 83 ? 20.818 -0.028 -15.735 1.00 94.62 83 THR A N 1
ATOM 625 C CA . THR A 1 83 ? 20.428 0.716 -16.924 1.00 94.62 83 THR A CA 1
ATOM 626 C C . THR A 1 83 ? 19.327 -0.043 -17.669 1.00 94.62 83 THR A C 1
ATOM 628 O O . THR A 1 83 ? 19.365 -1.270 -17.789 1.00 94.62 83 THR A O 1
ATOM 631 N N . LEU A 1 84 ? 18.326 0.692 -18.145 1.00 94.12 84 LEU A N 1
ATOM 632 C CA . LEU A 1 84 ? 17.194 0.195 -18.922 1.00 94.12 84 LEU A CA 1
ATOM 633 C C . LEU A 1 84 ? 17.262 0.796 -20.325 1.00 94.12 84 LEU A C 1
ATOM 635 O O . LEU A 1 84 ? 17.386 2.010 -20.457 1.00 94.12 84 LEU A O 1
ATOM 639 N N . VAL A 1 85 ? 17.148 -0.042 -21.353 1.00 95.19 85 VAL A N 1
ATOM 640 C CA . VAL A 1 85 ? 17.013 0.376 -22.753 1.00 95.19 85 VAL A CA 1
ATOM 641 C C . VAL A 1 85 ? 15.625 -0.030 -23.240 1.00 95.19 85 VAL A C 1
ATOM 643 O O . VAL A 1 85 ? 15.293 -1.217 -23.241 1.00 95.19 85 VAL A O 1
ATOM 646 N N . ASP A 1 86 ? 14.821 0.953 -23.635 1.00 94.06 86 ASP A N 1
ATOM 647 C CA . ASP A 1 86 ? 13.460 0.761 -24.135 1.00 94.06 86 ASP A CA 1
ATOM 648 C C . ASP A 1 86 ? 13.427 0.943 -25.660 1.00 94.06 86 ASP A C 1
ATOM 650 O O . ASP A 1 86 ? 13.740 2.020 -26.174 1.00 94.06 86 ASP A O 1
ATOM 654 N N . ALA A 1 87 ? 13.055 -0.117 -26.379 1.00 91.75 87 ALA A N 1
ATOM 655 C CA . ALA A 1 87 ? 12.883 -0.139 -27.831 1.00 91.75 87 ALA A CA 1
ATOM 656 C C . ALA A 1 87 ? 11.423 -0.444 -28.233 1.00 91.75 87 ALA A C 1
ATOM 658 O O . ALA A 1 87 ? 11.173 -1.039 -29.282 1.00 91.75 87 ALA A O 1
ATOM 659 N N . GLY A 1 88 ? 10.447 -0.096 -27.385 1.00 89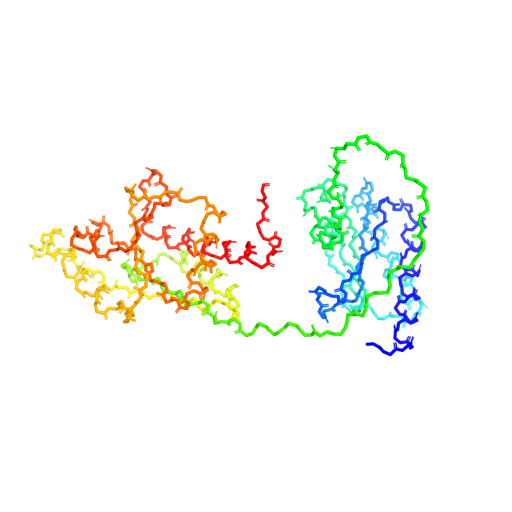.81 88 GLY A N 1
ATOM 660 C CA . GLY A 1 88 ? 9.028 -0.369 -27.608 1.00 89.81 88 GLY A CA 1
ATOM 661 C C . GLY A 1 88 ? 8.664 -1.810 -27.261 1.00 89.81 88 GLY A C 1
ATOM 662 O O . GLY A 1 88 ? 8.488 -2.148 -26.095 1.00 89.81 88 GLY A O 1
ATOM 663 N N . ASP A 1 89 ? 8.568 -2.688 -28.263 1.00 89.50 89 ASP A N 1
ATOM 664 C CA . ASP A 1 89 ? 8.161 -4.088 -28.053 1.00 89.50 89 ASP A CA 1
ATOM 665 C C . ASP A 1 89 ? 9.233 -4.954 -27.364 1.00 89.50 89 ASP A C 1
ATOM 667 O O . ASP A 1 89 ? 8.941 -6.070 -26.912 1.00 89.50 89 ASP A O 1
ATOM 671 N N . LEU A 1 90 ? 10.460 -4.437 -27.255 1.00 92.44 90 LEU A N 1
ATOM 672 C CA . LEU A 1 90 ? 11.583 -5.055 -26.562 1.00 92.44 90 LEU A CA 1
ATOM 673 C C . LEU A 1 90 ? 12.147 -4.104 -25.503 1.00 92.44 90 LEU A C 1
ATOM 675 O O . LEU A 1 90 ? 12.539 -2.980 -25.811 1.00 92.44 90 LEU A O 1
ATOM 679 N N . VAL A 1 91 ? 12.280 -4.605 -24.276 1.00 94.56 91 VAL A N 1
ATOM 680 C CA . VAL A 1 91 ? 12.935 -3.884 -23.177 1.00 94.56 91 VAL A CA 1
ATOM 681 C C . VAL A 1 91 ? 14.141 -4.672 -22.677 1.00 94.56 91 VAL A C 1
ATOM 683 O O . VAL A 1 91 ? 14.028 -5.859 -22.364 1.00 94.56 91 VAL A O 1
ATOM 686 N N . VAL A 1 92 ? 15.294 -4.014 -22.555 1.00 95.62 92 VAL A N 1
ATOM 687 C CA . VAL A 1 92 ? 16.547 -4.630 -22.097 1.00 95.62 92 VAL A CA 1
ATOM 688 C C . VAL A 1 92 ? 16.980 -4.022 -20.767 1.00 95.62 92 VAL A C 1
ATOM 690 O O . VAL A 1 92 ? 17.215 -2.822 -20.658 1.00 95.62 92 VAL A O 1
ATOM 693 N N . HIS A 1 93 ? 17.100 -4.867 -19.750 1.00 95.38 93 HIS A N 1
ATOM 694 C CA . HIS A 1 93 ? 17.593 -4.518 -18.425 1.00 95.38 93 HIS A CA 1
ATOM 695 C C . HIS A 1 93 ? 19.026 -5.014 -18.269 1.00 95.38 93 HIS A C 1
ATOM 697 O O . HIS A 1 93 ? 19.286 -6.214 -18.372 1.00 95.38 93 HIS A O 1
ATOM 703 N N . VAL A 1 94 ? 19.948 -4.105 -17.964 1.00 95.56 94 VAL A N 1
ATOM 704 C CA . VAL A 1 94 ? 21.338 -4.441 -17.650 1.00 95.56 94 VAL A CA 1
ATOM 705 C C . VAL A 1 94 ? 21.668 -3.924 -16.260 1.00 95.56 94 VAL A C 1
ATOM 707 O O . VAL A 1 94 ? 21.457 -2.749 -15.973 1.00 95.56 94 VAL A O 1
ATOM 710 N N . MET A 1 95 ? 22.184 -4.779 -15.381 1.00 95.00 95 MET A N 1
ATOM 711 C CA . MET A 1 95 ? 22.477 -4.389 -13.998 1.00 95.00 95 MET A CA 1
ATOM 712 C C . MET A 1 95 ? 23.624 -5.187 -13.377 1.00 95.00 95 MET A C 1
ATOM 714 O O . MET A 1 95 ? 24.060 -6.207 -13.911 1.00 95.00 95 MET A O 1
ATOM 718 N N . LEU A 1 96 ? 24.125 -4.728 -12.232 1.00 90.62 96 LEU A N 1
ATOM 719 C CA . LEU A 1 96 ? 25.077 -5.499 -11.430 1.00 90.62 96 LEU A CA 1
ATOM 720 C C . LEU A 1 96 ? 24.405 -6.751 -10.829 1.00 90.62 96 LEU A C 1
ATOM 722 O O . LEU A 1 96 ? 23.237 -6.665 -10.443 1.00 90.62 96 LEU A O 1
ATOM 726 N N . PRO A 1 97 ? 25.126 -7.878 -10.649 1.00 87.62 97 PRO A N 1
ATOM 727 C CA . PRO A 1 97 ? 24.599 -9.079 -9.998 1.00 87.62 97 PRO A CA 1
ATOM 728 C C . PRO A 1 97 ? 23.950 -8.795 -8.641 1.00 87.62 97 PRO A C 1
ATOM 730 O O . PRO A 1 97 ? 22.824 -9.202 -8.408 1.00 87.62 97 PRO A O 1
ATOM 733 N N . ALA A 1 98 ? 24.586 -7.980 -7.793 1.00 77.94 98 ALA A N 1
ATOM 734 C CA . ALA A 1 98 ? 24.029 -7.625 -6.486 1.00 77.94 98 ALA A CA 1
ATOM 735 C C . ALA A 1 98 ? 22.687 -6.874 -6.582 1.00 77.94 98 ALA A C 1
ATOM 737 O O . ALA A 1 98 ? 21.813 -7.048 -5.736 1.00 77.94 98 ALA A O 1
ATOM 738 N N . VAL A 1 99 ? 22.514 -6.043 -7.614 1.00 82.31 99 VAL A N 1
ATOM 739 C CA . VAL A 1 99 ? 21.254 -5.330 -7.871 1.00 82.31 99 VAL A CA 1
ATOM 740 C C . VAL A 1 99 ? 20.210 -6.308 -8.404 1.00 82.31 99 VAL A C 1
ATOM 742 O O . VAL A 1 99 ? 19.070 -6.289 -7.946 1.00 82.31 99 VAL A O 1
ATOM 745 N N . ARG A 1 100 ? 20.607 -7.208 -9.307 1.00 87.62 100 ARG A N 1
ATOM 746 C CA . ARG A 1 100 ? 19.745 -8.270 -9.833 1.00 87.62 100 ARG A CA 1
ATOM 747 C C . ARG A 1 100 ? 19.222 -9.180 -8.730 1.00 87.62 100 ARG A C 1
ATOM 749 O O . ARG A 1 100 ? 18.018 -9.381 -8.663 1.00 87.62 100 ARG A O 1
ATOM 756 N N . ASP A 1 101 ? 20.092 -9.624 -7.829 1.00 77.00 101 ASP A N 1
ATOM 757 C CA . ASP A 1 101 ? 19.732 -10.460 -6.681 1.00 77.00 101 ASP A CA 1
ATOM 758 C C . ASP A 1 101 ? 18.817 -9.711 -5.702 1.00 77.00 101 ASP A C 1
ATOM 760 O O . ASP A 1 101 ? 17.879 -10.279 -5.151 1.00 77.00 101 ASP A O 1
ATOM 764 N N . PHE A 1 102 ? 19.059 -8.412 -5.493 1.00 68.94 102 PHE A N 1
ATOM 765 C CA . PHE A 1 102 ? 18.252 -7.599 -4.583 1.00 68.94 102 PHE A CA 1
ATOM 766 C C . PHE A 1 102 ? 16.845 -7.296 -5.123 1.00 68.94 102 PHE A C 1
ATOM 768 O O . PHE A 1 102 ? 15.881 -7.236 -4.353 1.00 68.94 102 PHE A O 1
ATOM 775 N N . TYR A 1 103 ? 16.706 -7.033 -6.428 1.00 78.88 103 TYR A N 1
ATOM 776 C CA . TYR A 1 103 ? 15.408 -6.731 -7.041 1.00 78.88 103 TYR A CA 1
ATOM 777 C C . TYR A 1 103 ? 14.668 -7.973 -7.553 1.00 78.88 103 TYR A C 1
ATOM 779 O O . TYR A 1 103 ? 13.444 -7.901 -7.663 1.00 78.88 103 TYR A O 1
ATOM 787 N N . ASP A 1 104 ? 15.390 -9.060 -7.842 1.00 79.19 104 ASP A N 1
ATOM 788 C CA . ASP A 1 104 ? 14.921 -10.365 -8.335 1.00 79.19 104 ASP A CA 1
ATOM 789 C C . ASP A 1 104 ? 13.813 -10.256 -9.396 1.00 79.19 104 ASP A C 1
ATOM 791 O O . ASP A 1 104 ? 12.759 -10.903 -9.354 1.00 79.19 104 ASP A O 1
ATOM 795 N N . ILE A 1 105 ? 14.038 -9.365 -10.366 1.00 80.00 105 ILE A N 1
ATOM 796 C CA . ILE A 1 105 ? 13.074 -9.138 -11.444 1.00 80.00 105 ILE A CA 1
ATOM 797 C C . ILE A 1 105 ? 12.943 -10.367 -12.349 1.00 80.00 105 ILE A C 1
ATOM 799 O O . ILE A 1 105 ? 11.881 -10.571 -12.932 1.00 80.00 105 ILE A O 1
ATOM 803 N N . ASP A 1 106 ? 13.963 -11.226 -12.413 1.00 78.62 106 ASP A N 1
ATOM 804 C CA . ASP A 1 106 ? 13.897 -12.509 -13.108 1.00 78.62 106 ASP A CA 1
ATOM 805 C C . ASP A 1 106 ? 12.777 -13.373 -12.554 1.00 78.62 106 ASP A C 1
ATOM 807 O O . ASP A 1 106 ? 11.927 -13.820 -13.320 1.00 78.62 106 ASP A O 1
ATOM 811 N N . THR A 1 107 ? 12.704 -13.561 -11.234 1.00 75.69 107 THR A N 1
ATOM 812 C CA . THR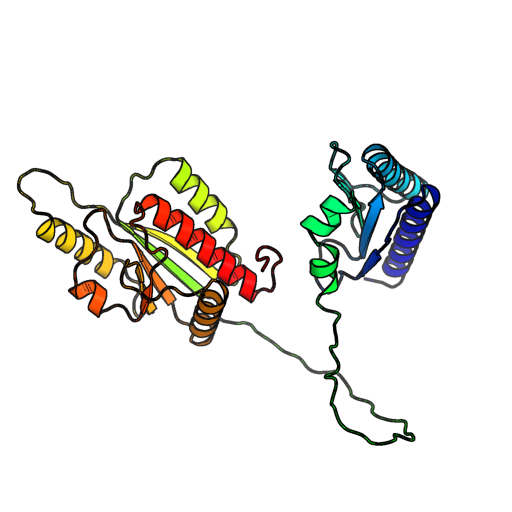 A 1 107 ? 11.624 -14.349 -10.638 1.00 75.69 107 THR A CA 1
ATOM 813 C C . THR A 1 107 ? 10.278 -13.677 -10.857 1.00 75.69 107 THR A C 1
ATOM 815 O O . THR A 1 107 ? 9.338 -14.347 -11.278 1.00 75.69 107 THR A O 1
ATOM 818 N N . ILE A 1 108 ? 10.176 -12.360 -10.664 1.00 72.00 108 ILE A N 1
ATOM 819 C CA . ILE A 1 108 ? 8.927 -11.606 -10.866 1.00 72.00 108 ILE A CA 1
ATOM 820 C C . ILE A 1 108 ? 8.366 -11.829 -12.274 1.00 72.00 108 ILE A C 1
ATOM 822 O O . ILE A 1 108 ? 7.182 -12.133 -12.451 1.00 72.00 108 ILE A O 1
ATOM 826 N N . TRP A 1 109 ? 9.223 -11.706 -13.284 1.00 76.88 109 TRP A N 1
ATOM 827 C CA . TRP A 1 109 ? 8.814 -11.804 -14.676 1.00 76.88 109 TRP A CA 1
ATOM 828 C C . TRP A 1 109 ? 8.823 -13.247 -15.197 1.00 76.88 109 TRP A C 1
ATOM 830 O O . TRP A 1 109 ? 8.129 -13.519 -16.173 1.00 76.88 109 TRP A O 1
ATOM 840 N N . ALA A 1 110 ? 9.488 -14.203 -14.542 1.00 69.44 110 ALA A N 1
ATOM 841 C CA . ALA A 1 110 ? 9.490 -15.622 -14.920 1.00 69.44 110 ALA A CA 1
ATOM 842 C C . ALA A 1 110 ? 8.437 -16.478 -14.180 1.00 69.44 110 ALA A C 1
ATOM 844 O O . ALA A 1 110 ? 8.029 -17.520 -14.703 1.00 69.44 110 ALA A O 1
ATOM 845 N N . ALA A 1 111 ? 7.940 -16.058 -13.007 1.00 51.00 111 ALA A N 1
ATOM 846 C CA . ALA A 1 111 ? 7.175 -16.883 -12.051 1.00 51.00 111 ALA A CA 1
ATOM 847 C C . ALA A 1 111 ? 5.820 -17.451 -12.522 1.00 51.00 111 ALA A C 1
ATOM 849 O O . ALA A 1 111 ? 5.188 -18.190 -11.771 1.00 51.00 111 ALA A O 1
ATOM 850 N N . ARG A 1 112 ? 5.370 -17.212 -13.759 1.00 45.50 112 ARG A N 1
ATOM 851 C CA . ARG A 1 112 ? 4.181 -17.897 -14.310 1.00 45.50 112 ARG A CA 1
ATOM 852 C C . ARG A 1 112 ? 4.475 -19.143 -15.152 1.00 45.50 112 ARG A C 1
ATOM 854 O O . ARG A 1 112 ? 3.523 -19.825 -15.506 1.00 45.50 112 ARG A O 1
ATOM 861 N N . ASN A 1 113 ? 5.745 -19.498 -15.383 1.00 35.50 113 ASN A N 1
ATOM 862 C CA . ASN A 1 113 ? 6.118 -20.719 -16.119 1.00 35.50 113 ASN A CA 1
ATOM 863 C C . ASN A 1 113 ? 6.635 -21.877 -15.247 1.00 35.50 113 ASN A C 1
ATOM 865 O O . ASN A 1 113 ? 7.164 -22.852 -15.779 1.00 35.50 113 ASN A O 1
ATOM 869 N N . ARG A 1 114 ? 6.438 -21.853 -13.920 1.00 25.52 114 ARG A N 1
ATOM 870 C CA . ARG A 1 114 ? 6.578 -23.086 -13.128 1.00 25.52 114 ARG A CA 1
ATOM 871 C C . ARG A 1 114 ? 5.284 -23.889 -13.208 1.00 25.52 114 ARG A C 1
ATOM 873 O O . ARG A 1 114 ? 4.411 -23.769 -12.356 1.00 25.52 114 ARG A O 1
ATOM 880 N N . VAL A 1 115 ? 5.199 -24.774 -14.199 1.00 26.62 115 VAL A N 1
ATOM 881 C CA . VAL A 1 115 ? 4.516 -26.049 -13.969 1.00 26.62 115 VAL A CA 1
ATOM 882 C C . VAL A 1 115 ? 5.393 -26.800 -12.971 1.00 26.62 115 VAL A C 1
ATOM 884 O O . VAL A 1 115 ? 6.364 -27.450 -13.346 1.00 26.62 115 VAL A O 1
ATOM 887 N N . SER A 1 116 ? 5.111 -26.663 -11.678 1.00 27.16 116 SER A N 1
ATOM 888 C CA . SER A 1 116 ? 5.578 -27.647 -10.713 1.00 27.16 116 SER A CA 1
ATOM 889 C C . SER A 1 116 ? 4.768 -28.915 -10.959 1.00 27.16 116 SER A C 1
ATOM 891 O O . SER A 1 116 ? 3.627 -29.053 -10.523 1.00 27.16 116 SER A O 1
ATOM 893 N N . THR A 1 117 ? 5.336 -29.867 -11.695 1.00 23.00 117 THR A N 1
ATOM 894 C CA . THR A 1 117 ? 4.893 -31.253 -11.544 1.00 23.00 117 THR A CA 1
ATOM 895 C C . THR A 1 117 ? 5.076 -31.627 -10.075 1.00 23.00 117 THR A C 1
ATOM 897 O O . THR A 1 117 ? 6.180 -31.448 -9.552 1.00 23.00 117 THR A O 1
ATOM 900 N N . PRO A 1 118 ? 4.035 -32.116 -9.381 1.00 29.11 118 PRO A N 1
ATOM 901 C CA . PRO A 1 118 ? 4.215 -32.604 -8.030 1.00 29.11 118 PRO A CA 1
ATOM 902 C C . PRO A 1 118 ? 5.122 -33.828 -8.111 1.00 29.11 118 PRO A C 1
ATOM 904 O O . PRO A 1 118 ? 4.827 -34.791 -8.822 1.00 29.11 118 PRO A O 1
ATOM 907 N N . GLU A 1 119 ? 6.237 -33.783 -7.391 1.00 26.39 119 GLU A N 1
ATOM 908 C CA . GLU A 1 119 ? 7.075 -34.947 -7.148 1.00 26.39 119 GLU A CA 1
ATOM 909 C C . GLU A 1 119 ? 6.247 -35.949 -6.329 1.00 26.39 119 GLU A C 1
ATOM 911 O O . GLU A 1 119 ? 6.158 -35.900 -5.101 1.00 26.39 119 GLU A O 1
ATOM 916 N N . CYS A 1 120 ? 5.548 -36.838 -7.034 1.00 23.69 120 CYS A N 1
ATOM 917 C CA . CYS A 1 120 ? 4.851 -37.955 -6.430 1.00 23.69 120 CYS A CA 1
ATOM 918 C C . CYS A 1 120 ? 5.908 -38.986 -6.033 1.00 23.69 120 CYS A C 1
ATOM 920 O O . CYS A 1 120 ? 6.410 -39.752 -6.856 1.00 23.69 120 CYS A O 1
ATOM 922 N N . ARG A 1 121 ? 6.269 -39.004 -4.748 1.00 31.98 121 ARG A N 1
ATOM 923 C CA . ARG A 1 121 ? 6.998 -40.129 -4.166 1.00 31.98 121 ARG A CA 1
ATOM 924 C C . ARG A 1 121 ? 6.137 -41.383 -4.286 1.00 31.98 121 ARG A C 1
ATOM 926 O O . ARG A 1 121 ? 5.241 -41.586 -3.478 1.00 31.98 121 ARG A O 1
ATOM 933 N N . SER A 1 122 ? 6.449 -42.261 -5.230 1.00 28.33 122 SER A N 1
ATOM 934 C CA . SER A 1 122 ? 6.471 -43.707 -4.991 1.00 28.33 122 SER A CA 1
ATOM 935 C C . SER A 1 122 ? 7.031 -44.464 -6.192 1.00 28.33 122 SER A C 1
ATOM 937 O O . SER A 1 122 ? 6.949 -44.050 -7.341 1.00 28.33 122 SER A O 1
ATOM 939 N N . ARG A 1 123 ? 7.677 -45.573 -5.846 1.00 34.09 123 ARG A N 1
ATOM 940 C CA . ARG A 1 123 ? 8.350 -46.548 -6.700 1.00 34.09 123 ARG A CA 1
ATOM 941 C C . ARG A 1 123 ? 7.431 -47.037 -7.821 1.00 34.09 123 ARG A C 1
ATOM 943 O O . ARG A 1 123 ? 6.290 -47.388 -7.545 1.00 34.09 123 ARG A O 1
ATOM 950 N N . GLY A 1 124 ? 7.975 -47.213 -9.020 1.00 27.86 124 GLY A N 1
ATOM 951 C CA . GLY A 1 124 ? 7.325 -48.023 -10.049 1.00 27.86 124 GLY A CA 1
ATOM 952 C C . GLY A 1 124 ? 7.691 -47.599 -11.460 1.00 27.86 124 GLY A C 1
ATOM 953 O O . GLY A 1 124 ? 7.333 -46.520 -11.906 1.00 27.86 124 GLY A O 1
ATOM 954 N N . THR A 1 125 ? 8.422 -48.474 -12.135 1.00 34.72 125 THR A N 1
ATOM 955 C CA . THR A 1 125 ? 8.835 -48.462 -13.540 1.00 34.72 125 THR A CA 1
ATOM 956 C C . THR A 1 125 ? 7.711 -48.015 -14.486 1.00 34.72 125 THR A C 1
ATOM 958 O O . THR A 1 125 ? 6.620 -48.577 -14.431 1.00 34.72 125 THR A O 1
ATOM 961 N N . LEU A 1 126 ? 7.980 -47.070 -15.396 1.00 26.83 126 LEU A N 1
ATOM 962 C CA . LEU A 1 126 ? 7.048 -46.703 -16.469 1.00 26.83 126 LEU A CA 1
ATOM 963 C C . LEU A 1 126 ? 7.665 -46.945 -17.847 1.00 26.83 126 LEU A C 1
ATOM 965 O O . LEU A 1 126 ? 8.638 -46.314 -18.255 1.00 26.83 126 LEU A O 1
ATOM 969 N N . GLN A 1 127 ? 7.032 -47.883 -18.542 1.00 26.11 127 GLN A N 1
ATOM 970 C CA . GLN A 1 127 ? 7.069 -48.102 -19.977 1.00 26.11 127 GLN A CA 1
ATOM 971 C C . GLN A 1 127 ? 5.865 -47.347 -20.579 1.00 26.11 127 GLN A C 1
ATOM 973 O O . GLN A 1 127 ? 4.776 -47.435 -20.023 1.00 26.11 127 GLN A O 1
ATOM 978 N N . THR A 1 128 ? 6.103 -46.617 -21.678 1.00 31.72 128 THR A N 1
ATOM 979 C CA . THR A 1 128 ? 5.192 -46.258 -22.798 1.00 31.72 128 THR A CA 1
ATOM 980 C C . THR A 1 128 ? 3.730 -45.863 -22.514 1.00 31.72 128 THR A C 1
ATOM 982 O O . THR A 1 128 ? 2.964 -46.661 -21.997 1.00 31.72 128 THR A O 1
ATOM 985 N N . ASP A 1 129 ? 3.259 -44.738 -23.063 1.00 24.58 129 ASP A N 1
ATOM 986 C CA . ASP A 1 129 ? 2.516 -44.726 -24.342 1.00 24.58 129 ASP A CA 1
ATOM 987 C C . ASP A 1 129 ? 1.990 -43.314 -24.679 1.00 24.58 129 ASP A C 1
ATOM 989 O O . ASP A 1 129 ? 1.670 -42.476 -23.839 1.00 24.58 129 ASP A O 1
ATOM 993 N N . SER A 1 130 ? 1.951 -43.089 -25.979 1.00 37.47 130 SER A N 1
ATOM 994 C CA . SER A 1 130 ? 1.418 -41.989 -26.752 1.00 37.47 130 SER A CA 1
ATOM 995 C C . SER A 1 130 ? -0.118 -41.873 -26.729 1.00 37.47 130 SER A C 1
ATOM 997 O O . SER A 1 130 ? -0.836 -42.870 -26.789 1.00 37.47 130 SER A O 1
ATOM 999 N N . ARG A 1 131 ? -0.580 -40.611 -26.821 1.00 31.83 131 ARG A N 1
ATOM 1000 C CA . ARG A 1 131 ? -1.951 -40.097 -27.077 1.00 31.83 131 ARG A CA 1
ATOM 1001 C C . ARG A 1 131 ? -2.719 -39.613 -25.842 1.00 31.83 131 ARG A C 1
ATOM 1003 O O . ARG A 1 131 ? -3.469 -40.358 -25.235 1.00 31.83 131 ARG A O 1
ATOM 1010 N N . CYS A 1 132 ? -2.684 -38.297 -25.628 1.00 22.61 132 CYS A N 1
ATOM 1011 C CA . CYS A 1 132 ? -3.817 -37.543 -25.088 1.00 22.61 132 CYS A CA 1
ATOM 1012 C C . CYS A 1 132 ? -3.871 -36.171 -25.773 1.00 22.61 132 CYS A C 1
ATOM 1014 O O . CYS A 1 132 ? -3.122 -35.258 -25.442 1.00 22.61 132 CYS A O 1
ATOM 1016 N N . ARG A 1 133 ? -4.757 -36.045 -26.768 1.00 32.56 133 ARG A N 1
ATOM 1017 C CA . ARG A 1 133 ? -5.271 -34.750 -27.225 1.00 32.56 133 ARG A CA 1
ATOM 1018 C C . ARG A 1 133 ? -6.170 -34.207 -26.116 1.00 32.56 133 ARG A C 1
ATOM 1020 O O . ARG A 1 133 ? -7.134 -34.881 -25.765 1.00 32.56 133 ARG A O 1
ATOM 1027 N N . LEU A 1 134 ? -5.929 -32.988 -25.644 1.00 25.59 134 LEU A N 1
ATOM 1028 C CA . LEU A 1 134 ? -6.990 -32.180 -25.048 1.00 25.59 134 LEU A CA 1
ATOM 1029 C C . LEU A 1 134 ? -7.100 -30.854 -25.795 1.00 25.59 134 LEU A C 1
ATOM 1031 O O . LEU A 1 134 ? -6.186 -30.035 -25.800 1.00 25.59 134 LEU A O 1
ATOM 1035 N N . ASN A 1 135 ? -8.259 -30.691 -26.432 1.00 25.72 135 ASN A N 1
ATOM 1036 C CA . ASN A 1 135 ? -8.811 -29.413 -26.846 1.00 25.72 135 ASN A CA 1
ATOM 1037 C C . ASN A 1 135 ? -8.842 -28.458 -25.650 1.00 25.72 135 ASN A C 1
ATOM 1039 O O . ASN A 1 135 ? -9.451 -28.775 -24.630 1.00 25.72 135 ASN A O 1
ATOM 1043 N N . ILE A 1 136 ? -8.286 -27.264 -25.828 1.00 29.44 136 ILE A N 1
ATOM 1044 C CA . ILE A 1 136 ? -8.517 -26.112 -24.953 1.00 29.44 136 ILE A CA 1
ATOM 1045 C C . ILE A 1 136 ? -9.249 -25.041 -25.767 1.00 29.44 136 ILE A C 1
ATOM 1047 O O . ILE A 1 136 ? -8.721 -23.993 -26.111 1.00 29.44 136 ILE A O 1
ATOM 1051 N N . HIS A 1 137 ? -10.504 -25.329 -26.099 1.00 28.47 137 HIS A N 1
ATOM 1052 C CA . HIS A 1 137 ? -11.505 -24.291 -26.314 1.00 28.47 137 HIS A CA 1
ATOM 1053 C C . HIS A 1 137 ? -12.533 -24.447 -25.201 1.00 28.47 137 HIS A C 1
ATOM 1055 O O . HIS A 1 137 ? -13.302 -25.397 -25.240 1.00 28.47 137 HIS A O 1
ATOM 1061 N N . THR A 1 138 ? -12.490 -23.547 -24.212 1.00 28.56 138 THR A N 1
ATOM 1062 C CA . THR A 1 138 ? -13.630 -22.749 -23.716 1.00 28.56 138 THR A CA 1
ATOM 1063 C C . THR A 1 138 ? -13.215 -21.938 -22.483 1.00 28.56 138 THR A C 1
ATOM 1065 O O . THR A 1 138 ? -12.886 -22.499 -21.446 1.00 28.56 138 THR A O 1
ATOM 1068 N N . ALA A 1 139 ? -13.251 -20.613 -22.655 1.00 34.78 139 ALA A N 1
ATOM 1069 C CA . ALA A 1 139 ? -13.703 -19.565 -21.735 1.00 34.78 139 ALA A CA 1
ATOM 1070 C C . ALA A 1 139 ? -13.571 -19.751 -20.206 1.00 34.78 139 ALA A C 1
ATOM 1072 O O . ALA A 1 139 ? -14.243 -20.586 -19.610 1.00 34.78 139 ALA A O 1
ATOM 1073 N N . PHE A 1 140 ? -12.908 -18.785 -19.559 1.00 26.41 140 PHE A N 1
ATOM 1074 C CA . PHE A 1 140 ? -13.307 -18.319 -18.227 1.00 26.41 140 PHE A CA 1
ATOM 1075 C C . PHE A 1 140 ? -13.580 -16.805 -18.247 1.00 26.41 140 PHE A C 1
ATOM 1077 O O . PHE A 1 140 ? -12.660 -16.022 -18.480 1.00 26.41 140 PHE A O 1
ATOM 1084 N N . PRO A 1 141 ? -14.826 -16.366 -17.999 1.00 39.69 141 PRO A N 1
ATOM 1085 C CA . PRO A 1 141 ? -15.142 -14.980 -17.696 1.00 39.69 141 PRO A CA 1
ATOM 1086 C C . PRO A 1 141 ? -14.980 -14.756 -16.187 1.00 39.69 141 PRO A C 1
ATOM 1088 O O . PRO A 1 141 ? -15.544 -15.504 -15.393 1.00 39.69 141 PRO A O 1
ATOM 1091 N N . VAL A 1 142 ? -14.288 -13.700 -15.756 1.00 38.91 142 VAL A N 1
ATOM 1092 C CA . VAL A 1 142 ? -14.443 -13.200 -14.379 1.00 38.91 142 VAL A CA 1
ATOM 1093 C C . VAL A 1 142 ? -14.585 -11.682 -14.412 1.00 38.91 142 VAL A C 1
ATOM 1095 O O . VAL A 1 142 ? -13.637 -10.939 -14.189 1.00 38.91 142 VAL A O 1
ATOM 1098 N N . ARG A 1 143 ? -15.811 -11.199 -14.654 1.00 43.31 143 ARG A N 1
ATOM 1099 C CA . ARG A 1 143 ? -16.241 -9.911 -14.085 1.00 43.31 143 ARG A CA 1
ATOM 1100 C C . ARG A 1 143 ? -16.476 -10.142 -12.590 1.00 43.31 143 ARG A C 1
ATOM 1102 O O . ARG A 1 143 ? -17.604 -10.383 -12.168 1.00 43.31 143 ARG A O 1
ATOM 1109 N N . GLY A 1 144 ? -15.405 -10.162 -11.802 1.00 52.09 144 GLY A N 1
ATOM 1110 C CA . GLY A 1 144 ? -15.515 -10.139 -10.344 1.00 52.09 144 GLY A CA 1
ATOM 1111 C C . GLY A 1 144 ? -16.090 -8.795 -9.900 1.00 52.09 144 GLY A C 1
ATOM 1112 O O . GLY A 1 144 ? -15.788 -7.768 -10.507 1.00 52.09 144 GLY A O 1
ATOM 1113 N N . LYS A 1 145 ? -16.942 -8.779 -8.867 1.00 65.31 145 LYS A N 1
ATOM 1114 C CA . LYS A 1 145 ? -17.350 -7.517 -8.233 1.00 65.31 145 LYS A CA 1
ATOM 1115 C C . LYS A 1 145 ? -16.098 -6.819 -7.689 1.00 65.31 145 LYS A C 1
ATOM 1117 O O . LYS A 1 145 ? -15.288 -7.461 -7.021 1.00 65.31 145 LYS A O 1
ATOM 1122 N N . ALA A 1 146 ? -15.953 -5.527 -7.977 1.00 79.25 146 ALA A N 1
ATOM 1123 C CA . ALA A 1 146 ? -14.883 -4.712 -7.412 1.00 79.25 146 ALA A CA 1
ATOM 1124 C C . ALA A 1 146 ? -15.023 -4.653 -5.882 1.00 79.25 146 ALA A C 1
ATOM 1126 O O . ALA A 1 146 ? -16.136 -4.544 -5.358 1.00 79.25 146 ALA A O 1
ATOM 1127 N N . LEU A 1 147 ? -13.900 -4.742 -5.170 1.00 91.00 147 LEU A N 1
ATOM 1128 C CA . LEU A 1 147 ? -13.874 -4.604 -3.716 1.00 91.00 147 LEU A CA 1
ATOM 1129 C C . LEU A 1 147 ? -14.051 -3.126 -3.351 1.00 91.00 147 LEU A C 1
ATOM 1131 O O . LEU A 1 147 ? -13.253 -2.298 -3.774 1.00 91.00 147 LEU A O 1
ATOM 1135 N N . ASN A 1 148 ? -15.065 -2.783 -2.556 1.00 95.12 148 ASN A N 1
ATOM 1136 C CA . ASN A 1 148 ? -15.246 -1.414 -2.071 1.00 95.12 148 ASN A CA 1
ATOM 1137 C C . ASN A 1 148 ? -14.678 -1.291 -0.660 1.00 95.12 148 ASN A C 1
ATOM 1139 O O . ASN A 1 148 ? -15.129 -1.983 0.253 1.00 95.12 148 ASN A O 1
ATOM 1143 N N . ILE A 1 149 ? -13.710 -0.398 -0.488 1.00 97.69 149 ILE A N 1
ATOM 1144 C CA . ILE A 1 149 ? -13.041 -0.121 0.777 1.00 97.69 149 ILE A CA 1
ATOM 1145 C C . ILE A 1 149 ? -13.298 1.335 1.149 1.00 97.69 149 ILE A C 1
ATOM 1147 O O . ILE A 1 149 ? -12.986 2.262 0.403 1.00 97.69 149 ILE A O 1
ATOM 1151 N N . THR A 1 150 ? -13.850 1.554 2.336 1.00 98.25 150 THR A N 1
ATOM 1152 C CA . THR A 1 150 ? -13.953 2.883 2.939 1.00 98.25 150 THR A CA 1
ATOM 1153 C C . THR A 1 150 ? -13.178 2.913 4.244 1.00 98.25 150 THR A C 1
ATOM 1155 O O . THR A 1 150 ? -13.348 2.036 5.082 1.00 98.25 150 THR A O 1
ATOM 1158 N N . VAL A 1 151 ? -12.340 3.927 4.432 1.00 98.44 151 VAL A N 1
ATOM 1159 C CA . VAL A 1 151 ? -11.658 4.203 5.698 1.00 98.44 151 VAL A CA 1
ATOM 1160 C C . VAL A 1 151 ? -12.285 5.451 6.305 1.00 98.44 151 VAL A C 1
ATOM 1162 O O . VAL A 1 151 ? -12.163 6.536 5.746 1.00 98.44 151 VAL A O 1
ATOM 1165 N N . LEU A 1 152 ? -12.968 5.313 7.438 1.00 98.19 152 LEU A N 1
ATOM 1166 C CA . LEU A 1 152 ? -13.461 6.430 8.241 1.00 98.19 152 LEU A CA 1
ATOM 1167 C C . LEU A 1 152 ? -12.414 6.761 9.299 1.00 98.19 152 LEU A C 1
ATOM 1169 O O . LEU A 1 152 ? -12.103 5.918 10.137 1.00 98.19 152 LEU A O 1
ATOM 1173 N N . ALA A 1 153 ? -11.867 7.971 9.284 1.00 97.44 153 ALA A N 1
ATOM 1174 C CA . ALA A 1 153 ? -10.816 8.344 10.223 1.00 97.44 153 ALA A CA 1
ATOM 1175 C C . ALA A 1 153 ? -11.136 9.653 10.939 1.00 97.44 153 ALA A C 1
ATOM 1177 O O . ALA A 1 153 ? -11.365 10.679 10.300 1.00 97.44 153 ALA A O 1
ATOM 1178 N N . VAL A 1 154 ? -11.102 9.641 12.271 1.00 95.06 154 VAL A N 1
ATOM 1179 C CA . VAL A 1 154 ? -11.275 10.859 13.071 1.00 95.06 154 VAL A CA 1
ATOM 1180 C C . VAL A 1 154 ? -10.063 11.779 12.900 1.00 95.06 154 VAL A C 1
ATOM 1182 O O . VAL A 1 154 ? -8.913 11.333 12.910 1.00 95.06 154 VAL A O 1
ATOM 1185 N N . GLY A 1 155 ? -10.327 13.069 12.694 1.00 91.69 155 GLY A N 1
ATOM 1186 C CA . GLY A 1 155 ? -9.333 14.116 12.453 1.00 91.69 155 GLY A CA 1
ATOM 1187 C C . GLY A 1 155 ? -9.431 14.705 11.043 1.00 91.69 155 GLY A C 1
ATOM 1188 O O . GLY A 1 155 ? -9.591 13.975 10.076 1.00 91.69 155 GLY A O 1
ATOM 1189 N N . THR A 1 156 ? -9.320 16.027 10.920 1.00 90.44 156 THR A N 1
ATOM 1190 C CA . THR A 1 156 ? -9.436 16.743 9.626 1.00 90.44 156 THR A CA 1
ATOM 1191 C C . THR A 1 156 ? -8.238 17.648 9.334 1.00 90.44 156 THR A C 1
ATOM 1193 O O . THR A 1 156 ? -8.297 18.542 8.498 1.00 90.44 156 THR A O 1
ATOM 1196 N N . LYS A 1 157 ? -7.191 17.551 10.156 1.00 89.44 157 LYS A N 1
ATOM 1197 C CA . LYS A 1 157 ? -5.993 18.394 10.083 1.00 89.44 157 LYS A CA 1
ATOM 1198 C C . LYS A 1 157 ? -4.777 17.518 10.324 1.00 89.44 157 LYS A C 1
ATOM 1200 O O . LYS A 1 157 ? -4.236 17.506 11.430 1.00 89.44 157 LYS A O 1
ATOM 1205 N N . MET A 1 158 ? -4.420 16.716 9.330 1.00 92.25 158 MET A N 1
ATOM 1206 C CA . MET A 1 158 ? -3.194 15.935 9.398 1.00 92.25 158 MET A CA 1
ATOM 1207 C C . MET A 1 158 ? -1.990 16.794 8.977 1.00 92.25 158 MET A C 1
ATOM 1209 O O . MET A 1 158 ? -2.145 17.798 8.279 1.00 92.25 158 MET A O 1
ATOM 1213 N N . PRO A 1 159 ? -0.773 16.445 9.419 1.00 94.50 159 PRO A N 1
ATOM 1214 C CA . PRO A 1 159 ? 0.442 16.989 8.830 1.00 94.50 159 PRO A CA 1
ATOM 1215 C C . PRO A 1 159 ? 0.532 16.651 7.338 1.00 94.50 159 PRO A C 1
ATOM 1217 O O . PRO A 1 159 ? 0.170 15.548 6.938 1.00 94.50 159 PRO A O 1
ATOM 1220 N N . ARG A 1 160 ? 1.120 17.550 6.540 1.00 95.56 160 ARG A N 1
ATOM 1221 C CA . ARG A 1 160 ? 1.227 17.403 5.077 1.00 95.56 160 ARG A CA 1
ATOM 1222 C C . ARG A 1 160 ? 1.785 16.047 4.629 1.00 95.56 160 ARG A C 1
ATOM 1224 O O . ARG A 1 160 ? 1.257 15.449 3.702 1.00 95.56 160 ARG A O 1
ATOM 1231 N N . TRP A 1 161 ? 2.805 15.540 5.323 1.00 95.25 161 TRP A N 1
ATOM 1232 C CA . TRP A 1 161 ? 3.435 14.257 4.996 1.00 95.25 161 TRP A CA 1
ATOM 1233 C C . TRP A 1 161 ? 2.479 13.059 5.138 1.00 95.25 161 TRP A C 1
ATOM 1235 O O . TRP A 1 161 ? 2.637 12.072 4.426 1.00 95.25 161 TRP A O 1
ATOM 1245 N N . VAL A 1 162 ? 1.489 13.130 6.038 1.00 96.56 162 VAL A N 1
ATOM 1246 C CA . VAL A 1 162 ? 0.468 12.081 6.204 1.00 96.56 162 VAL A CA 1
ATOM 1247 C C . VAL A 1 162 ? -0.461 12.080 5.000 1.00 96.56 162 VAL A C 1
ATOM 1249 O O . VAL A 1 162 ? -0.710 11.023 4.428 1.00 96.56 162 VAL A O 1
ATOM 1252 N N . ASP A 1 163 ? -0.956 13.257 4.616 1.00 94.38 163 ASP A N 1
ATOM 1253 C CA . ASP A 1 163 ? -1.889 13.395 3.497 1.00 94.38 163 ASP A CA 1
ATOM 1254 C C . ASP A 1 163 ? -1.225 13.007 2.173 1.00 94.38 163 ASP A C 1
ATOM 1256 O O . ASP A 1 163 ? -1.813 12.264 1.389 1.00 94.38 163 ASP A O 1
ATOM 1260 N N . GLU A 1 164 ? 0.026 13.431 1.961 1.00 95.50 164 GLU A N 1
ATOM 1261 C CA . GLU A 1 164 ? 0.836 13.035 0.804 1.00 95.50 164 GLU A CA 1
ATOM 1262 C C . GLU A 1 164 ? 1.028 11.515 0.759 1.00 95.50 164 GLU A C 1
ATOM 1264 O O . GLU A 1 164 ? 0.714 10.893 -0.252 1.00 95.50 164 GLU A O 1
ATOM 1269 N N . ALA A 1 165 ? 1.457 10.886 1.859 1.00 95.12 165 ALA A N 1
ATOM 1270 C CA . ALA A 1 165 ? 1.669 9.440 1.889 1.00 95.12 165 ALA A CA 1
ATOM 1271 C C . ALA A 1 165 ? 0.371 8.648 1.653 1.00 95.12 165 ALA A C 1
ATOM 1273 O O . ALA A 1 165 ? 0.363 7.683 0.891 1.00 95.12 165 ALA A O 1
ATOM 1274 N N . VAL A 1 166 ? -0.746 9.055 2.267 1.00 97.19 166 VAL A N 1
ATOM 1275 C CA . VAL A 1 166 ? -2.051 8.419 2.028 1.00 97.19 166 VAL A CA 1
ATOM 1276 C C . VAL A 1 166 ? -2.471 8.577 0.568 1.00 97.19 166 VAL A C 1
ATOM 1278 O O . VAL A 1 166 ? -2.924 7.601 -0.027 1.00 97.19 166 VAL A O 1
ATOM 1281 N N . ALA A 1 167 ? -2.319 9.766 -0.021 1.00 95.06 167 ALA A N 1
ATOM 1282 C CA . ALA A 1 167 ? -2.673 10.016 -1.417 1.00 95.06 167 ALA A CA 1
ATOM 1283 C C . ALA A 1 167 ? -1.821 9.183 -2.390 1.00 95.06 167 ALA A C 1
ATOM 1285 O O . ALA A 1 167 ? -2.357 8.616 -3.345 1.00 95.06 167 ALA A O 1
ATOM 1286 N N . GLU A 1 168 ? -0.521 9.054 -2.111 1.00 93.50 168 GLU A N 1
ATOM 1287 C CA . GLU A 1 168 ? 0.418 8.249 -2.895 1.00 93.50 168 GLU A CA 1
ATOM 1288 C C . GLU A 1 168 ? 0.042 6.763 -2.924 1.00 93.50 168 GLU A C 1
ATOM 1290 O O . GLU A 1 168 ? 0.156 6.134 -3.971 1.00 93.50 168 GLU A O 1
ATOM 1295 N N . TYR A 1 169 ? -0.462 6.199 -1.824 1.00 94.62 169 TYR A N 1
ATOM 1296 C CA . TYR A 1 169 ? -0.968 4.823 -1.832 1.00 94.62 169 TYR A CA 1
ATOM 1297 C C . TYR A 1 169 ? -2.389 4.719 -2.387 1.00 94.62 169 TYR A C 1
ATOM 1299 O O . TYR A 1 169 ? -2.700 3.771 -3.105 1.00 94.62 169 TYR A O 1
ATOM 1307 N N . ALA A 1 170 ? -3.254 5.697 -2.106 1.00 94.12 170 ALA A N 1
ATOM 1308 C CA . ALA A 1 170 ? -4.638 5.710 -2.574 1.00 94.12 170 ALA A CA 1
ATOM 1309 C C . ALA A 1 170 ? -4.735 5.681 -4.110 1.00 94.12 170 ALA A C 1
ATOM 1311 O O . ALA A 1 170 ? -5.597 4.989 -4.648 1.00 94.12 170 ALA A O 1
ATOM 1312 N N . LYS A 1 171 ? -3.831 6.372 -4.823 1.00 92.69 171 LYS A N 1
ATOM 1313 C CA . LYS A 1 171 ? -3.786 6.355 -6.300 1.00 92.69 171 LYS A CA 1
ATOM 1314 C C . LYS A 1 171 ? -3.374 5.003 -6.892 1.00 92.69 171 LYS A C 1
ATOM 1316 O O . LYS A 1 171 ? -3.649 4.752 -8.061 1.00 92.69 171 LYS A O 1
ATOM 1321 N N . CYS A 1 172 ? -2.718 4.143 -6.112 1.00 88.44 172 CYS A N 1
ATOM 1322 C CA . CYS A 1 172 ? -2.265 2.830 -6.569 1.00 88.44 172 CYS A CA 1
ATOM 1323 C C . CYS A 1 172 ? -3.390 1.782 -6.561 1.00 88.44 172 CYS A C 1
ATOM 1325 O O . CYS A 1 172 ? -3.237 0.707 -7.143 1.00 88.44 172 CYS A O 1
ATOM 1327 N N . PHE A 1 173 ? -4.532 2.075 -5.928 1.00 88.81 173 PHE A N 1
ATOM 1328 C CA . PHE A 1 173 ? -5.708 1.213 -6.001 1.00 88.81 173 PHE A CA 1
ATOM 1329 C C . PHE A 1 173 ? -6.319 1.279 -7.409 1.00 88.81 173 PHE A C 1
ATOM 1331 O O . PHE A 1 173 ? -6.787 2.320 -7.866 1.00 88.81 173 PHE A O 1
ATOM 1338 N N . GLY A 1 174 ? -6.271 0.149 -8.118 1.00 78.88 174 GLY A N 1
ATOM 1339 C CA . GLY A 1 174 ? -6.795 0.011 -9.475 1.00 78.88 174 GLY A CA 1
ATOM 1340 C C . GLY A 1 174 ? -8.306 -0.239 -9.532 1.00 78.88 174 GLY A C 1
ATOM 1341 O O . GLY A 1 174 ? -9.023 -0.180 -8.537 1.00 78.88 174 GLY A O 1
ATOM 1342 N N . ARG A 1 175 ? -8.802 -0.596 -10.722 1.00 75.50 175 ARG A N 1
ATOM 1343 C CA . ARG A 1 175 ? -10.240 -0.836 -10.976 1.00 75.50 175 ARG A CA 1
ATOM 1344 C C . ARG A 1 175 ? -10.843 -1.976 -10.146 1.00 75.50 175 ARG A C 1
ATOM 1346 O O . ARG A 1 175 ? -12.055 -2.008 -9.952 1.00 75.50 175 ARG A O 1
ATOM 1353 N N . ASP A 1 176 ? -10.008 -2.885 -9.652 1.00 74.94 176 ASP A N 1
ATOM 1354 C CA . ASP A 1 176 ? -10.436 -4.079 -8.918 1.00 74.94 176 ASP A CA 1
ATOM 1355 C C . ASP A 1 176 ? -10.690 -3.825 -7.422 1.00 74.94 176 ASP A C 1
ATOM 1357 O O . ASP A 1 176 ? -11.309 -4.659 -6.749 1.00 74.94 176 ASP A O 1
ATOM 1361 N N . ALA A 1 177 ? -10.255 -2.672 -6.900 1.00 89.50 177 ALA A N 1
ATOM 1362 C CA . ALA A 1 177 ? -10.510 -2.244 -5.530 1.00 89.50 177 ALA A CA 1
ATOM 1363 C C . ALA A 1 177 ? -10.726 -0.724 -5.464 1.00 89.50 177 ALA A C 1
ATOM 1365 O O . ALA A 1 177 ? -9.789 0.050 -5.616 1.00 89.50 177 ALA A O 1
ATOM 1366 N N . ALA A 1 178 ? -11.955 -0.286 -5.198 1.00 93.00 178 ALA A N 1
ATOM 1367 C CA . ALA A 1 178 ? -12.262 1.120 -4.979 1.00 93.00 178 ALA A CA 1
ATOM 1368 C C . ALA A 1 178 ? -11.925 1.504 -3.534 1.00 93.00 178 ALA A C 1
ATOM 1370 O O . ALA A 1 178 ? -12.535 0.993 -2.595 1.00 93.00 178 ALA A O 1
ATOM 1371 N N . TYR A 1 179 ? -10.972 2.416 -3.357 1.00 96.69 179 TYR A N 1
ATOM 1372 C CA . TYR A 1 179 ? -10.551 2.919 -2.052 1.00 96.69 179 TYR A CA 1
ATOM 1373 C C . TYR A 1 179 ? -11.019 4.359 -1.833 1.00 96.69 179 TYR A C 1
ATOM 1375 O O . TYR A 1 179 ? -10.855 5.214 -2.702 1.00 96.69 179 TYR A O 1
ATOM 1383 N N . ALA A 1 180 ? -11.566 4.647 -0.651 1.00 96.62 180 ALA A N 1
ATOM 1384 C CA . ALA A 1 180 ? -11.892 6.005 -0.233 1.00 96.62 180 ALA A CA 1
ATOM 1385 C C . ALA A 1 180 ? -11.603 6.216 1.256 1.00 96.62 180 ALA A C 1
ATOM 1387 O O . ALA A 1 180 ? -12.149 5.508 2.102 1.00 96.62 180 ALA A O 1
ATOM 1388 N N . LEU A 1 181 ? -10.819 7.244 1.585 1.00 97.44 181 LEU A N 1
ATOM 1389 C CA . LEU A 1 181 ? -10.686 7.735 2.955 1.00 97.44 181 LEU A CA 1
ATOM 1390 C C . LEU A 1 181 ? -11.645 8.909 3.172 1.00 97.44 181 LEU A C 1
ATOM 1392 O O . LEU A 1 181 ? -11.643 9.868 2.404 1.00 97.44 181 LEU A O 1
ATOM 1396 N N . LYS A 1 182 ? -12.464 8.838 4.224 1.00 97.50 182 LYS A N 1
ATOM 1397 C CA . LYS A 1 182 ? -13.364 9.910 4.656 1.00 97.50 182 LYS A CA 1
ATOM 1398 C C . LYS A 1 182 ? -12.970 10.381 6.045 1.00 97.50 182 LYS A C 1
ATOM 1400 O O . LYS A 1 182 ? -12.855 9.594 6.985 1.00 97.50 182 LYS A O 1
ATOM 1405 N N . GLU A 1 183 ? -12.805 11.685 6.173 1.00 97.12 183 GLU A N 1
ATOM 1406 C CA . GLU A 1 183 ? -12.463 12.302 7.442 1.00 97.12 183 GLU A CA 1
ATOM 1407 C C . GLU A 1 183 ? -13.706 12.560 8.290 1.00 97.12 183 GLU A C 1
ATOM 1409 O O . GLU A 1 183 ? -14.709 13.099 7.818 1.00 97.12 183 GLU A O 1
ATOM 1414 N N . ILE A 1 184 ? -13.617 12.212 9.569 1.00 96.06 184 ILE A N 1
ATOM 1415 C CA . ILE A 1 184 ? -14.634 12.512 10.568 1.00 96.06 184 ILE A CA 1
ATOM 1416 C C . ILE A 1 184 ? -14.139 13.667 11.425 1.00 96.06 184 ILE A C 1
ATOM 1418 O O . ILE A 1 184 ? -13.035 13.644 11.973 1.00 96.06 184 ILE A O 1
ATOM 1422 N N . LYS A 1 185 ? -14.976 14.698 11.552 1.00 93.44 185 LYS A N 1
ATOM 1423 C CA . LYS A 1 185 ? -14.658 15.877 12.353 1.00 93.44 185 LYS A CA 1
ATOM 1424 C C . LYS A 1 185 ? -14.471 15.481 13.828 1.00 93.44 185 LYS A C 1
ATOM 1426 O O . LYS A 1 185 ? -15.437 14.992 14.423 1.00 93.44 185 LYS A O 1
ATOM 1431 N N . PRO A 1 186 ? -13.280 15.716 14.415 1.00 90.81 186 PRO A N 1
ATOM 1432 C CA . PRO A 1 186 ? -13.047 15.449 15.828 1.00 90.81 186 PRO A CA 1
ATOM 1433 C C . PRO A 1 186 ? -13.830 16.439 16.689 1.00 90.81 186 PRO A C 1
ATOM 1435 O O . PRO A 1 186 ? -14.095 17.574 16.266 1.00 90.81 186 PRO A O 1
ATOM 1438 N N . GLU A 1 187 ? -14.179 16.029 17.903 1.00 88.00 187 GLU A N 1
ATOM 1439 C CA . GLU A 1 187 ? -14.804 16.938 18.858 1.00 88.00 187 GLU A CA 1
ATOM 1440 C C . GLU A 1 187 ? -13.760 17.902 19.440 1.00 88.00 187 GLU A C 1
ATOM 1442 O O . GLU A 1 187 ? -12.609 17.535 19.698 1.00 88.00 187 GLU A O 1
ATOM 1447 N N . LYS A 1 188 ? -14.122 19.181 19.609 1.00 75.75 188 LYS A N 1
ATOM 1448 C CA . LYS A 1 188 ? -13.171 20.164 20.145 1.00 75.75 188 LYS A CA 1
ATOM 1449 C C . LYS A 1 188 ? -12.920 19.876 21.622 1.00 75.75 188 LYS A C 1
ATOM 1451 O O . LYS A 1 188 ? -13.848 19.847 22.422 1.00 75.75 188 LYS A O 1
ATOM 1456 N N . ARG A 1 189 ? -11.646 19.755 21.993 1.00 66.00 189 ARG A N 1
ATOM 1457 C CA . ARG A 1 189 ? -11.226 19.724 23.398 1.00 66.00 189 ARG A CA 1
ATOM 1458 C C . ARG A 1 189 ? -11.256 21.144 23.972 1.00 66.00 189 ARG A C 1
ATOM 1460 O O . ARG A 1 189 ? -10.674 22.056 23.387 1.00 66.00 189 ARG A O 1
ATOM 1467 N N . GLY A 1 190 ? -11.927 21.317 25.110 1.00 59.78 190 GLY A N 1
ATOM 1468 C CA . GLY A 1 190 ? -12.076 22.598 25.816 1.00 59.78 190 GLY A CA 1
ATOM 1469 C C . GLY A 1 190 ? -13.541 22.986 26.048 1.00 59.78 190 GLY A C 1
ATOM 1470 O O . GLY A 1 190 ? -14.418 22.549 25.315 1.00 59.78 190 GLY A O 1
ATOM 1471 N N . ALA A 1 191 ? -13.794 23.804 27.078 1.00 54.50 191 ALA A N 1
ATOM 1472 C CA . ALA A 1 191 ? -15.127 24.207 27.565 1.00 54.50 191 ALA A CA 1
ATOM 1473 C C . ALA A 1 191 ? -15.951 23.114 28.291 1.00 54.50 191 ALA A C 1
ATOM 1475 O O . ALA A 1 191 ? -17.169 23.060 28.163 1.00 54.50 191 ALA A O 1
ATOM 1476 N N . GLY A 1 192 ? -15.302 22.256 29.090 1.00 57.34 192 GLY A N 1
ATOM 1477 C CA . GLY A 1 192 ? -15.997 21.328 30.001 1.00 57.34 192 GLY A CA 1
ATOM 1478 C C . GLY A 1 192 ? -16.494 20.020 29.375 1.00 57.34 192 GLY A C 1
ATOM 1479 O O . GLY A 1 192 ? -17.090 19.208 30.076 1.00 57.34 192 GLY A O 1
ATOM 1480 N N . VAL A 1 193 ? -16.216 19.785 28.089 1.00 63.53 193 VAL A N 1
ATOM 1481 C CA . VAL A 1 193 ? -16.483 18.501 27.426 1.00 63.53 193 VAL A CA 1
ATOM 1482 C C . VAL A 1 193 ? -15.478 17.464 27.927 1.00 63.53 193 VAL A C 1
ATOM 1484 O O . VAL A 1 193 ? -14.269 17.616 27.737 1.00 63.53 193 VAL A O 1
ATOM 1487 N N . ASN A 1 194 ? -15.974 16.421 28.593 1.00 75.06 194 ASN A N 1
ATOM 1488 C CA . ASN A 1 194 ? -15.140 15.307 29.040 1.00 75.06 194 ASN A CA 1
ATOM 1489 C C . ASN A 1 194 ? -14.826 14.353 27.865 1.00 75.06 194 ASN A C 1
ATOM 1491 O O . ASN A 1 194 ? -15.536 14.333 26.859 1.00 75.06 194 ASN A O 1
ATOM 1495 N N . ALA A 1 195 ? -13.758 13.556 27.980 1.00 75.88 195 ALA A N 1
ATOM 1496 C CA . ALA A 1 195 ? -13.333 12.635 26.915 1.00 75.88 195 ALA A CA 1
ATOM 1497 C C . ALA A 1 195 ? -14.469 11.694 26.464 1.00 75.88 195 ALA A C 1
ATOM 1499 O O . ALA A 1 195 ? -14.641 11.446 25.276 1.00 75.88 195 ALA A O 1
ATOM 1500 N N . VAL A 1 196 ? -15.314 11.258 27.403 1.00 81.06 196 VAL A N 1
ATOM 1501 C CA . VAL A 1 196 ? -16.463 10.376 27.146 1.00 81.06 196 VAL A CA 1
ATOM 1502 C C . VAL A 1 196 ? -17.503 11.036 26.230 1.00 81.06 196 VAL A C 1
ATOM 1504 O O . VAL A 1 196 ? -17.980 10.411 25.285 1.00 81.06 196 VAL A O 1
ATOM 1507 N N . GLN A 1 197 ? -17.844 12.303 26.473 1.00 81.31 197 GLN A N 1
ATOM 1508 C CA . GLN A 1 197 ? -18.762 13.077 25.632 1.00 81.31 197 GLN A CA 1
ATOM 1509 C C . GLN A 1 197 ? -18.173 13.328 24.242 1.00 81.31 197 GLN A C 1
ATOM 1511 O O . GLN A 1 197 ? -18.898 13.224 23.252 1.00 81.31 197 GLN A O 1
ATOM 1516 N N . GLY A 1 198 ? -16.868 13.612 24.164 1.00 84.06 198 GLY A N 1
ATOM 1517 C CA . GLY A 1 198 ? -16.152 13.759 22.896 1.00 84.06 198 GLY A CA 1
ATOM 1518 C C . GLY A 1 198 ? -16.222 12.489 22.049 1.00 84.06 198 GLY A C 1
ATOM 1519 O O . GLY A 1 198 ? -16.684 12.531 20.910 1.00 84.06 198 GLY A O 1
ATOM 1520 N N . MET A 1 199 ? -15.877 11.344 22.644 1.00 85.75 199 MET A N 1
ATOM 1521 C CA . MET A 1 199 ? -15.944 10.035 21.988 1.00 85.75 199 MET A CA 1
ATOM 1522 C C . MET A 1 199 ? -17.365 9.677 21.539 1.00 85.75 199 MET A C 1
ATOM 1524 O O . MET A 1 199 ? -17.537 9.143 20.449 1.00 85.75 199 MET A O 1
ATOM 1528 N N . ALA A 1 200 ? -18.393 9.988 22.335 1.00 87.19 200 ALA A N 1
ATOM 1529 C CA . ALA A 1 200 ? -19.786 9.730 21.962 1.00 87.19 200 ALA A CA 1
ATOM 1530 C C . ALA A 1 200 ? -20.256 10.605 20.783 1.00 87.19 200 ALA A C 1
ATOM 1532 O O . ALA A 1 200 ? -20.993 10.142 19.908 1.00 87.19 200 ALA A O 1
ATOM 1533 N N . ALA A 1 201 ? -19.825 11.870 20.731 1.00 89.12 201 ALA A N 1
ATOM 1534 C CA . ALA A 1 201 ? -20.119 12.760 19.610 1.00 89.12 201 ALA A CA 1
ATOM 1535 C C . ALA A 1 201 ? -19.400 12.317 18.324 1.00 89.12 201 ALA A C 1
ATOM 1537 O O . ALA A 1 201 ? -19.988 12.355 17.241 1.00 89.12 201 ALA A O 1
ATOM 1538 N N . GLU A 1 202 ? -18.149 11.867 18.438 1.00 91.19 202 GLU A N 1
ATOM 1539 C CA . GLU A 1 202 ? -17.385 11.275 17.336 1.00 91.19 202 GLU A CA 1
ATOM 1540 C C . GLU A 1 202 ? -18.008 9.958 16.858 1.00 91.19 202 GLU A C 1
ATOM 1542 O O . GLU A 1 202 ? -18.209 9.794 15.656 1.00 91.19 202 GLU A O 1
ATOM 1547 N N . GLU A 1 203 ? -18.405 9.069 17.776 1.00 91.06 203 GLU A N 1
ATOM 1548 C CA . GLU A 1 203 ? -19.107 7.817 17.467 1.00 91.06 203 GLU A CA 1
ATOM 1549 C C . GLU A 1 203 ? -20.365 8.084 16.646 1.00 91.06 203 GLU A C 1
ATOM 1551 O O . GLU A 1 203 ? -20.568 7.443 15.619 1.00 91.06 203 GLU A O 1
ATOM 1556 N N . LYS A 1 204 ? -21.188 9.060 17.047 1.00 92.50 204 LYS A N 1
ATOM 1557 C CA . LYS A 1 204 ? -22.396 9.409 16.295 1.00 92.50 204 LYS A CA 1
ATOM 1558 C C . LYS A 1 204 ? -22.075 9.742 14.832 1.00 92.50 204 LYS A C 1
ATOM 1560 O O . LYS A 1 204 ? -22.729 9.220 13.934 1.00 92.50 204 LYS A O 1
ATOM 1565 N N . ARG A 1 205 ? -21.043 10.559 14.588 1.00 95.31 205 ARG A N 1
ATOM 1566 C CA . ARG A 1 205 ? -20.618 10.935 13.226 1.00 95.31 205 ARG A CA 1
ATOM 1567 C C . ARG A 1 205 ? -20.046 9.752 12.448 1.00 95.31 205 ARG A C 1
ATOM 1569 O O . ARG A 1 205 ? -20.263 9.664 11.245 1.00 95.31 205 ARG A O 1
ATOM 1576 N N . ILE A 1 206 ? -19.322 8.855 13.120 1.00 95.62 206 ILE A N 1
ATOM 1577 C CA . ILE A 1 206 ? -18.822 7.619 12.510 1.00 95.62 206 ILE A CA 1
ATOM 1578 C C . ILE A 1 206 ? -20.002 6.756 12.067 1.00 95.62 206 ILE A C 1
ATOM 1580 O O . ILE A 1 206 ? -20.060 6.383 10.902 1.00 95.62 206 ILE A O 1
ATOM 1584 N N . LEU A 1 207 ? -20.957 6.484 12.962 1.00 93.69 207 LEU A N 1
ATOM 1585 C CA . LEU A 1 207 ? -22.125 5.646 12.679 1.00 93.69 207 LEU A CA 1
ATOM 1586 C C . LEU A 1 207 ? -22.959 6.188 11.510 1.00 93.69 207 LEU A C 1
ATOM 1588 O O . LEU A 1 207 ? -23.395 5.412 10.667 1.00 93.69 207 LEU A O 1
ATOM 1592 N N . GLU A 1 208 ? -23.132 7.509 11.425 1.00 95.25 208 GLU A N 1
ATOM 1593 C CA . GLU A 1 208 ? -23.813 8.175 10.303 1.00 95.25 208 GLU A CA 1
ATOM 1594 C C . GLU A 1 208 ? -23.041 8.060 8.973 1.00 95.25 208 GLU A C 1
ATOM 1596 O O . GLU A 1 208 ? -23.647 8.092 7.903 1.00 95.25 208 GLU A O 1
ATOM 1601 N N . ALA A 1 209 ? -21.713 7.922 9.021 1.00 96.44 209 ALA A N 1
ATOM 1602 C CA . ALA A 1 209 ? -20.852 7.832 7.844 1.00 96.44 209 ALA A CA 1
ATOM 1603 C C . ALA A 1 209 ? -20.587 6.391 7.365 1.00 96.44 209 ALA A C 1
ATOM 1605 O O . ALA A 1 209 ? -20.057 6.216 6.258 1.00 96.44 209 ALA A O 1
ATOM 1606 N N . ILE A 1 210 ? -20.931 5.372 8.166 1.00 95.56 210 ILE A N 1
ATOM 1607 C CA . ILE A 1 210 ? -20.784 3.959 7.795 1.00 95.56 210 ILE A CA 1
ATOM 1608 C C . ILE A 1 210 ? -21.723 3.646 6.618 1.00 95.56 210 ILE A C 1
ATOM 1610 O O . ILE A 1 210 ? -22.933 3.857 6.719 1.00 95.56 210 ILE A O 1
ATOM 1614 N N . PRO A 1 211 ? -21.203 3.117 5.494 1.00 94.62 211 PRO A N 1
ATOM 1615 C CA . PRO A 1 211 ? -22.043 2.677 4.387 1.00 94.62 211 PRO A CA 1
ATOM 1616 C C . PRO A 1 211 ? -23.020 1.578 4.824 1.00 94.62 211 PRO A C 1
ATOM 1618 O O . PRO A 1 211 ? -22.673 0.689 5.605 1.00 94.62 211 PRO A O 1
ATOM 1621 N N . GLN A 1 212 ? -24.250 1.619 4.311 1.00 91.81 212 GLN A N 1
ATOM 1622 C CA . GLN A 1 212 ? -25.290 0.672 4.706 1.00 91.81 212 GLN A CA 1
ATOM 1623 C C . GLN A 1 212 ? -24.871 -0.774 4.404 1.00 91.81 212 GLN A C 1
ATOM 1625 O O . GLN A 1 212 ? -24.507 -1.103 3.278 1.00 91.81 212 GLN A O 1
ATOM 1630 N N . GLY A 1 213 ? -24.954 -1.640 5.417 1.00 91.56 213 GLY A N 1
ATOM 1631 C CA . GLY A 1 213 ? -24.607 -3.058 5.289 1.00 91.56 213 GLY A CA 1
ATOM 1632 C C . GLY A 1 213 ? -23.106 -3.341 5.190 1.00 91.56 213 GLY A C 1
ATOM 1633 O O . GLY A 1 213 ? -22.742 -4.480 4.917 1.00 91.56 213 GLY A O 1
ATOM 1634 N N . ALA A 1 214 ? -22.239 -2.347 5.412 1.00 95.75 214 ALA A N 1
ATOM 1635 C CA . ALA A 1 214 ? -20.801 -2.545 5.319 1.00 95.75 214 ALA A CA 1
ATOM 1636 C C . ALA A 1 214 ? -20.268 -3.549 6.356 1.00 95.75 214 ALA A C 1
ATOM 1638 O O . ALA A 1 214 ? -20.674 -3.567 7.522 1.00 95.75 214 ALA A O 1
ATOM 1639 N N . PHE A 1 215 ? -19.282 -4.344 5.945 1.00 97.31 215 PHE A N 1
ATOM 1640 C CA . PHE A 1 215 ? -18.470 -5.148 6.842 1.00 97.31 215 PHE A CA 1
ATOM 1641 C C . PHE A 1 215 ? -17.569 -4.223 7.668 1.00 97.31 215 PHE A C 1
ATOM 1643 O O . PHE A 1 215 ? -16.555 -3.715 7.185 1.00 97.31 215 PHE A O 1
ATOM 1650 N N . LEU A 1 216 ? -17.969 -3.976 8.915 1.00 98.00 216 LEU A N 1
ATOM 1651 C CA . LEU A 1 216 ? -17.287 -3.047 9.809 1.00 98.00 216 LEU A CA 1
ATOM 1652 C C . LEU A 1 216 ? -16.030 -3.673 10.429 1.00 98.00 216 LEU A C 1
ATOM 1654 O O . LEU A 1 216 ? -16.119 -4.675 11.146 1.00 98.00 216 LEU A O 1
ATOM 1658 N N . VAL A 1 217 ? -14.882 -3.032 10.203 1.00 98.19 217 VAL A N 1
ATOM 1659 C CA . VAL A 1 217 ? -13.592 -3.353 10.820 1.00 98.19 217 VAL A CA 1
ATOM 1660 C C . VAL A 1 217 ? -13.137 -2.179 11.685 1.00 98.19 217 VAL A C 1
ATOM 1662 O O . VAL A 1 217 ? -12.937 -1.072 11.191 1.00 98.19 217 VAL A O 1
ATOM 1665 N N . VAL A 1 218 ? -12.946 -2.403 12.982 1.00 97.75 218 VAL A N 1
ATOM 1666 C CA . VAL A 1 218 ? -12.469 -1.363 13.907 1.00 97.75 218 VAL A CA 1
ATOM 1667 C C . VAL A 1 218 ? -10.987 -1.558 14.200 1.00 97.75 218 VAL A C 1
ATOM 1669 O O . VAL A 1 218 ? -10.556 -2.661 14.539 1.00 97.75 218 VAL A O 1
ATOM 1672 N N . LEU A 1 219 ? -10.213 -0.479 14.075 1.00 97.38 219 LEU A N 1
ATOM 1673 C CA . LEU A 1 219 ? -8.794 -0.461 14.416 1.00 97.38 219 LEU A CA 1
ATOM 1674 C C . LEU A 1 219 ? -8.644 -0.234 15.921 1.00 97.38 219 LEU A C 1
ATOM 1676 O O . LEU A 1 219 ? -9.014 0.823 16.431 1.00 97.38 219 LEU A O 1
ATOM 1680 N N . ASP A 1 220 ? -8.105 -1.228 16.621 1.00 93.69 220 ASP A N 1
ATOM 1681 C CA . ASP A 1 220 ? -7.941 -1.213 18.075 1.00 93.69 220 ASP A CA 1
ATOM 1682 C C . ASP A 1 220 ? -6.712 -2.038 18.487 1.00 93.69 220 ASP A C 1
ATOM 1684 O O . ASP A 1 220 ? -6.419 -3.081 17.900 1.00 93.69 220 ASP A O 1
ATOM 1688 N N . GLU A 1 221 ? -5.991 -1.588 19.515 1.00 90.31 221 GLU A N 1
ATOM 1689 C CA . GLU A 1 221 ? -4.785 -2.253 20.031 1.00 90.31 221 GLU A CA 1
ATOM 1690 C C . GLU A 1 221 ? -5.042 -3.675 20.566 1.00 90.31 221 GLU A C 1
ATOM 1692 O O . GLU A 1 221 ? -4.121 -4.488 20.636 1.00 90.31 221 GLU A O 1
ATOM 1697 N N . ARG A 1 222 ? -6.295 -3.996 20.916 1.00 90.00 222 ARG A N 1
ATOM 1698 C CA . ARG A 1 222 ? -6.730 -5.312 21.412 1.00 90.00 222 ARG A CA 1
ATOM 1699 C C . ARG A 1 222 ? -7.283 -6.215 20.306 1.00 90.00 222 ARG A C 1
ATOM 1701 O O . ARG A 1 222 ? -7.754 -7.314 20.592 1.00 90.00 222 ARG A O 1
ATOM 1708 N N . GLY A 1 223 ? -7.272 -5.748 19.057 1.00 93.50 223 GLY A N 1
ATOM 1709 C CA . GLY A 1 223 ? -7.739 -6.503 17.899 1.00 93.50 223 GLY A CA 1
ATOM 1710 C C . GLY A 1 223 ? -6.806 -7.645 17.486 1.00 93.50 223 GLY A C 1
ATOM 1711 O O . GLY A 1 223 ? -5.694 -7.802 17.992 1.00 93.50 223 GLY A O 1
ATOM 1712 N N . LYS A 1 224 ? -7.252 -8.436 16.505 1.00 95.94 224 LYS A N 1
ATOM 1713 C CA . LYS A 1 224 ? -6.411 -9.446 15.847 1.00 95.94 224 LYS A CA 1
ATOM 1714 C C . LYS A 1 224 ? -5.283 -8.761 15.079 1.00 95.94 224 LYS A C 1
ATOM 1716 O O . LYS A 1 224 ? -5.518 -7.719 14.478 1.00 95.94 224 LYS A O 1
ATOM 1721 N N . ALA A 1 225 ? -4.098 -9.358 15.051 1.00 95.69 225 ALA A N 1
ATOM 1722 C CA . ALA A 1 225 ? -2.946 -8.843 14.312 1.00 95.69 225 ALA A CA 1
ATOM 1723 C C . ALA A 1 225 ? -2.664 -9.729 13.087 1.00 95.69 225 ALA A C 1
ATOM 1725 O O . ALA A 1 225 ? -1.774 -10.574 13.171 1.00 95.69 225 ALA A O 1
ATOM 1726 N N . PRO A 1 226 ? -3.453 -9.610 12.000 1.00 96.62 226 PRO A N 1
ATOM 1727 C CA . PRO A 1 226 ? -3.230 -10.409 10.805 1.00 96.62 226 PRO A CA 1
ATOM 1728 C C . PRO A 1 226 ? -1.885 -10.053 10.169 1.00 96.62 226 PRO A C 1
ATOM 1730 O O . PRO A 1 226 ? -1.475 -8.890 10.142 1.00 96.62 226 PRO A O 1
ATOM 1733 N N . THR A 1 227 ? -1.224 -11.058 9.615 1.00 96.56 227 THR A N 1
ATOM 1734 C CA . THR A 1 227 ? -0.121 -10.884 8.667 1.00 96.56 227 THR A CA 1
ATOM 1735 C C . THR A 1 227 ? -0.628 -10.265 7.359 1.00 96.56 227 THR A C 1
ATOM 1737 O O . THR A 1 227 ? -1.830 -10.251 7.080 1.00 96.56 227 THR A O 1
ATOM 1740 N N . SER A 1 228 ? 0.278 -9.771 6.508 1.00 95.94 228 SER A N 1
ATOM 1741 C CA . SER A 1 228 ? -0.109 -9.228 5.196 1.00 95.94 228 SER A CA 1
ATOM 1742 C C . SER A 1 228 ? -0.816 -10.270 4.313 1.00 95.94 228 SER A C 1
ATOM 1744 O O . SER A 1 228 ? -1.737 -9.914 3.578 1.00 95.94 228 SER A O 1
ATOM 1746 N N . VAL A 1 229 ? -0.437 -11.550 4.423 1.00 94.94 229 VAL A N 1
ATOM 1747 C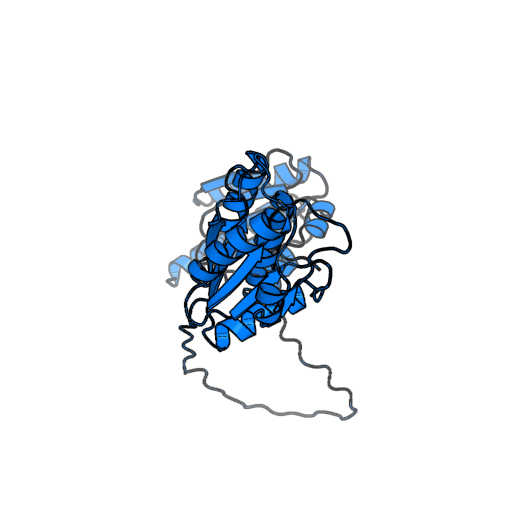 CA . VAL A 1 229 ? -1.072 -12.662 3.696 1.00 94.94 229 VAL A CA 1
ATOM 1748 C C . VAL A 1 229 ? -2.482 -12.927 4.226 1.00 94.94 229 VAL A C 1
ATOM 1750 O O . VAL A 1 229 ? -3.428 -12.964 3.442 1.00 94.94 229 VAL A O 1
ATOM 1753 N N . GLU A 1 230 ? -2.666 -13.007 5.546 1.00 97.12 230 GLU A N 1
ATOM 1754 C CA . GLU A 1 230 ? -3.997 -13.180 6.153 1.00 97.12 230 GLU A CA 1
ATOM 1755 C C . GLU A 1 230 ? -4.927 -11.996 5.841 1.00 97.12 230 GLU A C 1
ATOM 1757 O O . GLU A 1 230 ? -6.117 -12.178 5.573 1.00 97.12 230 GLU A O 1
ATOM 1762 N N . LEU A 1 231 ? -4.399 -10.765 5.814 1.00 97.38 231 LEU A N 1
ATOM 1763 C CA . LEU A 1 231 ? -5.169 -9.596 5.389 1.00 97.38 231 LEU A CA 1
ATOM 1764 C C . LEU A 1 231 ? -5.600 -9.718 3.919 1.00 97.38 231 LEU A C 1
ATOM 1766 O O . LEU A 1 231 ? -6.756 -9.433 3.604 1.00 97.38 231 LEU A O 1
ATOM 1770 N N . ALA A 1 232 ? -4.719 -10.179 3.027 1.00 96.06 232 ALA A N 1
ATOM 1771 C CA . ALA A 1 232 ? -5.070 -10.440 1.632 1.00 96.06 232 ALA A CA 1
ATOM 1772 C C . ALA A 1 232 ? -6.173 -11.507 1.516 1.00 96.06 232 ALA A C 1
ATOM 1774 O O . ALA A 1 232 ? -7.137 -11.318 0.772 1.00 96.06 232 ALA A O 1
ATOM 1775 N N . GLU A 1 233 ? -6.102 -12.587 2.294 1.00 96.06 233 GLU A N 1
ATOM 1776 C CA . GLU A 1 233 ? -7.149 -13.614 2.343 1.00 96.06 233 GLU A CA 1
ATOM 1777 C C . GLU A 1 233 ? -8.497 -13.059 2.821 1.00 96.06 233 GLU A C 1
ATOM 1779 O O . GLU A 1 233 ? -9.538 -13.358 2.222 1.00 96.06 233 GLU A O 1
ATOM 1784 N N . HIS A 1 234 ? -8.494 -12.190 3.836 1.00 97.06 234 HIS A N 1
ATOM 1785 C CA . HIS A 1 234 ? -9.693 -11.464 4.251 1.00 97.06 234 HIS A CA 1
ATOM 1786 C C . HIS A 1 234 ? -10.260 -10.610 3.109 1.00 97.06 234 HIS A C 1
ATOM 1788 O O . HIS A 1 234 ? -11.442 -10.749 2.785 1.00 97.06 234 HIS A O 1
ATOM 1794 N N . LEU A 1 235 ? -9.428 -9.801 2.436 1.00 95.69 235 LEU A N 1
ATOM 1795 C CA . LEU A 1 235 ? -9.856 -8.988 1.287 1.00 95.69 235 LEU A CA 1
ATOM 1796 C C . LEU A 1 235 ? -10.441 -9.852 0.159 1.00 95.69 235 LEU A C 1
ATOM 1798 O O . LEU A 1 235 ? -11.456 -9.487 -0.440 1.00 95.69 235 LEU A O 1
ATOM 1802 N N . LYS A 1 236 ? -9.843 -11.017 -0.115 1.00 94.19 236 LYS A N 1
ATOM 1803 C CA . LYS A 1 236 ? -10.329 -11.975 -1.119 1.00 94.19 236 LYS A CA 1
ATOM 1804 C C . LYS A 1 236 ? -11.723 -12.487 -0.777 1.00 94.19 236 LYS A C 1
ATOM 1806 O O . LYS A 1 236 ? -12.591 -12.480 -1.649 1.00 94.19 236 LYS A O 1
ATOM 1811 N N . SER A 1 237 ? -11.932 -12.902 0.471 1.00 94.50 237 SER A N 1
ATOM 1812 C CA . SER A 1 237 ? -13.219 -13.406 0.959 1.00 94.50 237 SER A CA 1
ATOM 1813 C C . SER A 1 237 ? -14.298 -12.322 0.914 1.00 94.50 237 SER A C 1
ATOM 1815 O O . SER A 1 237 ? -15.376 -12.531 0.357 1.00 94.50 237 SER A O 1
ATOM 1817 N N . TRP A 1 238 ? -13.989 -11.115 1.395 1.00 95.00 238 TRP A N 1
ATOM 1818 C CA . TRP A 1 238 ? -14.911 -9.978 1.338 1.00 95.00 238 TRP A CA 1
ATOM 1819 C C . TRP A 1 238 ? -15.294 -9.617 -0.099 1.00 95.00 238 TRP A C 1
ATOM 1821 O O . TRP A 1 238 ? -16.475 -9.426 -0.390 1.00 95.00 238 TRP A O 1
ATOM 1831 N N . ARG A 1 239 ? -14.329 -9.626 -1.029 1.00 92.38 239 ARG A N 1
ATOM 1832 C CA . ARG A 1 239 ? -14.594 -9.417 -2.460 1.00 92.38 239 ARG A CA 1
ATOM 1833 C C . ARG A 1 239 ? -15.513 -10.494 -3.041 1.00 92.38 239 ARG A C 1
ATOM 1835 O O . ARG A 1 239 ? -16.446 -10.165 -3.769 1.00 92.38 239 ARG A O 1
ATOM 1842 N N . GLN A 1 240 ? -15.276 -11.768 -2.721 1.00 89.50 240 GLN A N 1
ATOM 1843 C CA . GLN A 1 240 ? -16.101 -12.891 -3.190 1.00 89.50 240 GLN A CA 1
ATOM 1844 C C . GLN A 1 240 ? -17.546 -12.802 -2.683 1.00 89.50 240 GLN A C 1
ATOM 1846 O O . GLN A 1 240 ? -18.477 -13.076 -3.439 1.00 89.50 240 GLN A O 1
ATOM 1851 N N . ASN A 1 241 ? -17.731 -12.340 -1.447 1.00 89.88 241 ASN A N 1
ATOM 1852 C CA . ASN A 1 241 ? -19.047 -12.122 -0.849 1.00 89.88 241 ASN A CA 1
ATOM 1853 C C . ASN A 1 241 ? -19.722 -10.822 -1.331 1.00 89.88 241 ASN A C 1
ATOM 1855 O O . ASN A 1 241 ? -20.896 -10.593 -1.049 1.00 89.88 241 ASN A O 1
ATOM 1859 N N . GLY A 1 242 ? -19.009 -9.978 -2.088 1.00 90.06 242 GLY A N 1
ATOM 1860 C CA . GLY A 1 242 ? -19.506 -8.683 -2.551 1.00 90.06 242 GLY A CA 1
ATOM 1861 C C . GLY A 1 242 ? -19.703 -7.672 -1.420 1.00 90.06 242 GLY A C 1
ATOM 1862 O O . GLY A 1 242 ? -20.570 -6.807 -1.532 1.00 90.06 242 GLY A O 1
ATOM 1863 N N . GLU A 1 243 ? -18.932 -7.807 -0.342 1.00 93.56 243 GLU A N 1
ATOM 1864 C CA . GLU A 1 243 ? -18.997 -6.947 0.836 1.00 93.56 243 GLU A CA 1
ATOM 1865 C C . GLU A 1 243 ? -18.415 -5.557 0.529 1.00 93.56 243 GLU A C 1
ATOM 1867 O O . GLU A 1 243 ? -17.405 -5.414 -0.168 1.00 93.56 243 GLU A O 1
ATOM 1872 N N . HIS A 1 244 ? -19.025 -4.519 1.104 1.00 96.12 244 HIS A N 1
ATOM 1873 C CA . HIS A 1 244 ? -18.395 -3.204 1.236 1.00 96.12 244 HIS A CA 1
ATOM 1874 C C . HIS A 1 244 ? -17.676 -3.174 2.578 1.00 96.12 244 HIS A C 1
ATOM 1876 O O . HIS A 1 244 ? -18.318 -3.222 3.618 1.00 96.12 244 HIS A O 1
ATOM 1882 N N . VAL A 1 245 ? -16.351 -3.101 2.581 1.00 97.81 245 VAL A N 1
ATOM 1883 C CA . VAL A 1 245 ? -15.564 -3.114 3.817 1.00 97.81 245 VAL A CA 1
ATOM 1884 C C . VAL A 1 245 ? -15.358 -1.688 4.318 1.00 97.81 245 VAL A C 1
ATOM 1886 O O . VAL A 1 245 ? -14.913 -0.815 3.570 1.00 97.81 245 VAL A O 1
ATOM 1889 N N . CYS A 1 246 ? -15.675 -1.444 5.588 1.00 98.38 246 CYS A N 1
ATOM 1890 C CA . CYS A 1 246 ? -15.517 -0.144 6.228 1.00 98.38 246 CYS A CA 1
ATOM 1891 C C . CYS A 1 246 ? -14.555 -0.253 7.413 1.00 98.38 246 CYS A C 1
ATOM 1893 O O . CYS A 1 246 ? -14.909 -0.813 8.448 1.00 98.38 246 CYS A O 1
ATOM 1895 N N . PHE A 1 247 ? -13.353 0.301 7.273 1.00 98.50 247 PHE A N 1
ATOM 1896 C CA . PHE A 1 247 ? -12.386 0.420 8.359 1.00 98.50 247 PHE A CA 1
ATOM 1897 C C . PHE A 1 247 ? -12.619 1.712 9.137 1.00 98.50 247 PHE A C 1
ATOM 1899 O O . PHE A 1 247 ? -12.856 2.755 8.531 1.00 98.50 247 PHE A O 1
ATOM 1906 N N . VAL A 1 248 ? -12.508 1.672 10.463 1.00 98.12 248 VAL A N 1
ATOM 1907 C CA . VAL A 1 248 ? -12.649 2.863 11.312 1.00 98.12 248 VAL A CA 1
ATOM 1908 C C . VAL A 1 248 ? -11.382 3.087 12.128 1.00 98.12 248 VAL A C 1
ATOM 1910 O O . VAL A 1 248 ? -10.914 2.176 12.809 1.00 98.12 248 VAL A O 1
ATOM 1913 N N . ILE A 1 249 ? -10.858 4.314 12.086 1.00 96.94 249 ILE A N 1
ATOM 1914 C CA . ILE A 1 249 ? -9.721 4.804 12.872 1.00 96.94 249 ILE A CA 1
ATOM 1915 C C . ILE A 1 249 ? -10.222 5.863 13.860 1.00 96.94 249 ILE A C 1
ATOM 1917 O O . ILE A 1 249 ? -10.828 6.862 13.462 1.00 96.94 249 ILE A O 1
ATOM 1921 N N . GLY A 1 250 ? -9.962 5.638 15.148 1.00 92.94 250 GLY A N 1
ATOM 1922 C CA . GLY A 1 250 ? -10.430 6.493 16.238 1.00 92.94 250 GLY A CA 1
ATOM 1923 C C . GLY A 1 250 ? -9.624 7.780 16.384 1.00 92.94 250 GLY A C 1
ATOM 1924 O O . GLY A 1 250 ? -8.567 7.951 15.770 1.00 92.94 250 GLY A O 1
ATOM 1925 N N . GLY A 1 251 ? -10.140 8.687 17.213 1.00 87.81 251 GLY A N 1
ATOM 1926 C CA . GLY A 1 251 ? -9.423 9.886 17.633 1.00 87.81 251 GLY A CA 1
ATOM 1927 C C . GLY A 1 251 ? -8.356 9.571 18.683 1.00 87.81 251 GLY A C 1
ATOM 1928 O O . GLY A 1 251 ? -8.078 8.416 19.001 1.00 87.81 251 GLY A O 1
ATOM 1929 N N . ALA A 1 252 ? -7.770 10.612 19.269 1.00 82.50 252 ALA A N 1
ATOM 1930 C CA . ALA A 1 252 ? -6.743 10.453 20.300 1.00 82.50 252 ALA A CA 1
ATOM 1931 C C . ALA A 1 252 ? -7.254 9.790 21.599 1.00 82.50 252 ALA A C 1
ATOM 1933 O O . ALA A 1 252 ? -6.447 9.230 22.331 1.00 82.50 252 ALA A O 1
ATOM 1934 N N . ASP A 1 253 ? -8.566 9.823 21.866 1.00 83.62 253 ASP A N 1
ATOM 1935 C CA . ASP A 1 253 ? -9.195 9.157 23.022 1.00 83.62 253 ASP A CA 1
ATOM 1936 C C . ASP A 1 253 ? -9.734 7.749 22.684 1.00 83.62 253 ASP A C 1
ATOM 1938 O O . ASP A 1 253 ? -10.306 7.067 23.533 1.00 83.62 253 ASP A O 1
ATOM 1942 N N . GLY A 1 254 ? -9.545 7.287 21.443 1.00 85.12 254 GLY A N 1
ATOM 1943 C CA . GLY A 1 254 ? -10.017 5.986 20.975 1.00 85.12 254 GLY A CA 1
ATOM 1944 C C . GLY A 1 254 ? -11.484 5.993 20.539 1.00 85.12 254 GLY A C 1
ATOM 1945 O O . GLY A 1 254 ? -11.949 6.922 19.881 1.00 85.12 254 GLY A O 1
ATOM 1946 N N . MET A 1 255 ? -12.199 4.909 20.846 1.00 87.81 255 MET A N 1
ATOM 1947 C CA . MET A 1 255 ? -13.604 4.693 20.483 1.00 87.81 255 MET A CA 1
ATOM 1948 C C . MET A 1 255 ? -14.387 4.108 21.652 1.00 87.81 255 MET A C 1
ATOM 1950 O O . MET A 1 255 ? -13.813 3.455 22.524 1.00 87.81 255 MET A O 1
ATOM 1954 N N . THR A 1 256 ? -15.703 4.300 21.641 1.00 91.00 256 THR A N 1
ATOM 1955 C CA . THR A 1 256 ? -16.603 3.726 22.643 1.00 91.00 256 THR A CA 1
ATOM 1956 C C . THR A 1 256 ? -16.727 2.207 22.484 1.00 91.00 256 THR A C 1
ATOM 1958 O O . THR A 1 256 ? -16.620 1.661 21.383 1.00 91.00 256 THR A O 1
ATOM 1961 N N . ASP A 1 257 ? -17.004 1.506 23.585 1.00 90.75 257 ASP A N 1
ATOM 1962 C CA . ASP A 1 257 ? -17.201 0.050 23.559 1.00 90.75 257 ASP A CA 1
ATOM 1963 C C . ASP A 1 257 ? -18.412 -0.361 22.715 1.00 90.75 257 ASP A C 1
ATOM 1965 O O . ASP A 1 257 ? -18.411 -1.425 22.098 1.00 90.75 257 ASP A O 1
ATOM 1969 N N . ARG A 1 258 ? -19.426 0.507 22.629 1.00 90.44 258 ARG A N 1
ATOM 1970 C CA . ARG A 1 258 ? -20.613 0.292 21.800 1.00 90.44 258 ARG A CA 1
ATOM 1971 C C . ARG A 1 258 ? -20.248 0.152 20.321 1.00 90.44 258 ARG A C 1
ATOM 1973 O O . ARG A 1 258 ? -20.692 -0.801 19.684 1.00 90.44 258 ARG A O 1
ATOM 1980 N N . LEU A 1 259 ? -19.421 1.053 19.790 1.00 90.88 259 LEU A N 1
ATOM 1981 C CA . LEU A 1 259 ? -18.959 0.978 18.405 1.00 90.88 259 LEU A CA 1
ATOM 1982 C C . LEU A 1 259 ? -18.109 -0.278 18.170 1.00 90.88 259 LEU A C 1
ATOM 1984 O O . LEU A 1 259 ? -18.283 -0.965 17.165 1.00 90.88 259 LEU A O 1
ATOM 1988 N N . LYS A 1 260 ? -17.234 -0.627 19.125 1.00 92.56 260 LYS A N 1
ATOM 1989 C CA . LYS A 1 260 ? -16.402 -1.840 19.045 1.00 92.56 260 LYS A CA 1
ATOM 1990 C C . LYS A 1 260 ? -17.245 -3.116 18.990 1.00 92.56 260 LYS A C 1
ATOM 1992 O O . LYS A 1 260 ? -16.934 -4.005 18.207 1.00 92.56 260 LYS A O 1
ATOM 1997 N N . GLN A 1 261 ? -18.333 -3.194 19.759 1.00 92.31 261 GLN A N 1
ATOM 1998 C CA . GLN A 1 261 ? -19.252 -4.342 19.758 1.00 92.31 261 GLN A CA 1
ATOM 1999 C C . GLN A 1 261 ? -20.013 -4.521 18.436 1.00 92.31 261 GLN A C 1
ATOM 2001 O O . GLN A 1 261 ? -20.449 -5.628 18.132 1.00 92.31 261 GLN A O 1
ATOM 2006 N N . GLN A 1 262 ? -20.179 -3.458 17.643 1.00 92.50 262 GLN A N 1
ATOM 2007 C CA . GLN A 1 262 ? -20.789 -3.546 16.311 1.00 92.50 262 GLN A CA 1
ATOM 2008 C C . GLN A 1 262 ? -19.805 -4.018 15.236 1.00 92.50 262 GLN A C 1
ATOM 2010 O O . GLN A 1 262 ? -20.224 -4.402 14.141 1.00 92.50 262 GLN A O 1
ATOM 2015 N N . ALA A 1 263 ? -18.501 -3.981 15.518 1.00 94.94 263 ALA A N 1
ATOM 2016 C CA . ALA A 1 263 ? -17.487 -4.403 14.572 1.00 94.94 263 ALA A CA 1
ATOM 2017 C C . ALA A 1 263 ? -17.595 -5.909 14.313 1.00 94.94 263 ALA A C 1
ATOM 2019 O O . ALA A 1 263 ? -17.596 -6.723 15.235 1.00 94.94 263 ALA A O 1
ATOM 2020 N N . ARG A 1 264 ? -17.617 -6.297 13.035 1.00 96.81 264 ARG A N 1
ATOM 2021 C CA . ARG A 1 264 ? -17.527 -7.713 12.642 1.00 96.81 264 ARG A CA 1
ATOM 2022 C C . ARG A 1 264 ? -16.094 -8.229 12.788 1.00 96.81 264 ARG A C 1
ATOM 2024 O O . ARG A 1 264 ? -15.878 -9.433 12.894 1.00 96.81 264 ARG A O 1
ATOM 2031 N N . MET A 1 265 ? -15.120 -7.317 12.821 1.00 96.44 265 MET A N 1
ATOM 2032 C CA . MET A 1 265 ? -13.722 -7.604 13.117 1.00 96.44 265 MET A CA 1
ATOM 2033 C C . MET A 1 265 ? -13.071 -6.432 13.857 1.00 96.44 265 MET A C 1
ATOM 2035 O O . MET A 1 265 ? -13.229 -5.277 13.471 1.00 96.44 265 MET A O 1
ATOM 2039 N N . MET A 1 266 ? -12.279 -6.738 14.883 1.00 97.06 266 MET A N 1
ATOM 2040 C CA . MET A 1 266 ? -11.322 -5.795 15.462 1.00 97.06 266 MET A CA 1
ATOM 2041 C C . MET A 1 266 ? -9.919 -6.158 14.986 1.00 97.06 266 MET A C 1
ATOM 2043 O O . MET A 1 266 ? -9.518 -7.322 15.085 1.00 97.06 266 MET A O 1
ATOM 2047 N N . MET A 1 267 ? -9.180 -5.173 14.484 1.00 97.50 267 MET A N 1
ATOM 2048 C CA . MET A 1 267 ? -7.854 -5.356 13.902 1.00 97.50 267 MET A CA 1
ATOM 2049 C C . MET A 1 267 ? -6.829 -4.442 14.574 1.00 97.50 267 MET A C 1
ATOM 2051 O O . MET A 1 267 ? -7.063 -3.251 14.756 1.00 97.50 267 MET A O 1
ATOM 2055 N N . ARG A 1 268 ? -5.671 -5.004 14.899 1.00 96.06 268 ARG A N 1
ATOM 2056 C CA . ARG A 1 268 ? -4.510 -4.324 15.462 1.00 96.06 268 ARG A CA 1
ATOM 2057 C C . ARG A 1 268 ? -3.427 -4.208 14.396 1.00 96.06 268 ARG A C 1
ATOM 2059 O O . ARG A 1 268 ? -3.053 -5.215 13.806 1.00 96.06 268 ARG A O 1
ATOM 2066 N N . LEU A 1 269 ? -2.867 -3.010 14.215 1.00 95.88 269 LEU A N 1
ATOM 2067 C CA . LEU A 1 269 ? -1.698 -2.804 13.343 1.00 95.88 269 LEU A CA 1
ATOM 2068 C C . LEU A 1 269 ? -0.361 -3.024 14.060 1.00 95.88 269 LEU A C 1
ATOM 2070 O O . LEU A 1 269 ? 0.611 -3.436 13.442 1.00 95.88 269 LEU A O 1
ATOM 2074 N N . SER A 1 270 ? -0.287 -2.720 15.356 1.00 94.81 270 SER A N 1
ATOM 2075 C CA . SER A 1 270 ? 0.938 -2.839 16.149 1.00 94.81 270 SER A CA 1
ATOM 2076 C C . SER A 1 270 ? 0.616 -3.050 17.625 1.00 94.81 270 SER A C 1
ATOM 2078 O O . SER A 1 270 ? -0.458 -2.673 18.088 1.00 94.81 270 SER A O 1
ATOM 2080 N N . SER A 1 271 ? 1.558 -3.637 18.364 1.00 92.69 271 SER A N 1
ATOM 2081 C CA . SER A 1 271 ? 1.527 -3.663 19.833 1.00 92.69 271 SER A CA 1
ATOM 2082 C C . SER A 1 271 ? 1.849 -2.297 20.453 1.00 92.69 271 SER A C 1
ATOM 2084 O O . SER A 1 271 ? 1.612 -2.102 21.640 1.00 92.69 271 SER A O 1
ATOM 2086 N N . LEU A 1 272 ? 2.427 -1.371 19.679 1.00 92.88 272 LEU A N 1
ATOM 2087 C CA . LEU A 1 272 ? 2.711 -0.006 20.118 1.00 92.88 272 LEU A CA 1
ATOM 2088 C C . LEU A 1 272 ? 1.490 0.893 19.914 1.00 92.88 272 LEU A C 1
ATOM 2090 O O . LEU A 1 272 ? 0.749 0.746 18.941 1.00 92.88 272 LEU A O 1
ATOM 2094 N N . THR A 1 273 ? 1.340 1.891 20.782 1.00 90.31 273 THR A N 1
ATOM 2095 C CA . THR A 1 273 ? 0.356 2.957 20.592 1.00 90.31 273 THR A CA 1
ATOM 2096 C C . THR A 1 273 ? 0.807 3.864 19.450 1.00 90.31 273 THR A C 1
ATOM 2098 O O . THR A 1 273 ? 1.807 4.575 19.554 1.00 90.31 273 THR A O 1
ATOM 2101 N N . LEU A 1 274 ? 0.070 3.834 18.341 1.00 91.56 274 LEU A N 1
ATOM 2102 C CA . LEU A 1 274 ? 0.375 4.620 17.149 1.00 91.56 274 LEU A CA 1
ATOM 2103 C C . LEU A 1 274 ? -0.484 5.893 17.103 1.00 91.56 274 LEU A C 1
ATOM 2105 O O . LEU A 1 274 ? -1.698 5.814 17.305 1.00 91.56 274 LEU A O 1
ATOM 2109 N N . PRO A 1 275 ? 0.092 7.062 16.769 1.00 91.94 275 PRO A N 1
ATOM 2110 C CA . PRO A 1 275 ? -0.698 8.252 16.473 1.00 91.94 275 PRO A CA 1
ATOM 2111 C C . PRO A 1 275 ? -1.653 7.989 15.303 1.00 91.94 275 PRO A C 1
ATOM 2113 O O . PRO A 1 275 ? -1.246 7.407 14.295 1.00 91.94 275 PRO A O 1
ATOM 2116 N N . HIS A 1 276 ? -2.899 8.469 15.382 1.00 91.69 276 HIS A N 1
ATOM 2117 C CA . HIS A 1 276 ? -3.925 8.189 14.364 1.00 91.69 276 HIS A CA 1
ATOM 2118 C C . HIS A 1 276 ? -3.492 8.573 12.933 1.00 91.69 276 HIS A C 1
ATOM 2120 O O . HIS A 1 276 ? -3.885 7.912 11.978 1.00 91.69 276 HIS A O 1
ATOM 2126 N N . GLY A 1 277 ? -2.656 9.608 12.763 1.00 93.50 277 GLY A N 1
ATOM 2127 C CA . GLY A 1 277 ? -2.099 9.984 11.458 1.00 93.50 277 GLY A CA 1
ATOM 2128 C C . GLY A 1 277 ? -1.209 8.888 10.863 1.00 93.50 277 GLY A C 1
ATOM 2129 O O . GLY A 1 277 ? -1.355 8.546 9.696 1.00 93.50 277 GLY A O 1
ATOM 2130 N N . MET A 1 278 ? -0.363 8.260 11.686 1.00 95.62 278 MET A N 1
ATOM 2131 C CA . MET A 1 278 ? 0.461 7.121 11.269 1.00 95.62 278 MET A CA 1
ATOM 2132 C C . MET A 1 278 ? -0.399 5.890 10.967 1.00 95.62 278 MET A C 1
ATOM 2134 O O . MET A 1 278 ? -0.143 5.181 9.999 1.00 95.62 278 MET A O 1
ATOM 2138 N N . VAL A 1 279 ? -1.462 5.667 11.749 1.00 96.75 279 VAL A N 1
ATOM 2139 C CA . VAL A 1 279 ? -2.428 4.581 11.504 1.00 96.75 279 VAL A CA 1
ATOM 2140 C C . VAL A 1 279 ? -3.075 4.718 10.124 1.00 96.75 279 VAL A C 1
ATOM 2142 O O . VAL A 1 279 ? -3.216 3.712 9.437 1.00 96.75 279 VAL A O 1
ATOM 2145 N N . ARG A 1 280 ? -3.417 5.938 9.677 1.00 97.38 280 ARG A N 1
ATOM 2146 C CA . ARG A 1 280 ? -3.951 6.168 8.319 1.00 97.38 280 ARG A CA 1
ATOM 2147 C C . ARG A 1 280 ? -2.967 5.721 7.243 1.00 97.38 280 ARG A C 1
ATOM 2149 O O . ARG A 1 280 ? -3.365 4.993 6.337 1.00 97.38 280 ARG A O 1
ATOM 2156 N N . VAL A 1 281 ? -1.704 6.135 7.353 1.00 97.88 281 VAL A N 1
ATOM 2157 C CA . VAL A 1 281 ? -0.660 5.789 6.376 1.00 97.88 281 VAL A CA 1
ATOM 2158 C C . VAL A 1 281 ? -0.442 4.279 6.346 1.00 97.88 281 VAL A C 1
ATOM 2160 O O . VAL A 1 281 ? -0.568 3.669 5.288 1.00 97.88 281 VAL A O 1
ATOM 2163 N N . LEU A 1 282 ? -0.195 3.670 7.509 1.00 97.81 282 LEU A N 1
ATOM 2164 C CA . LEU A 1 282 ? 0.082 2.237 7.622 1.00 97.81 282 LEU A CA 1
ATOM 2165 C C . LEU A 1 282 ? -1.093 1.383 7.151 1.00 97.81 282 LEU A C 1
ATOM 2167 O O . LEU A 1 282 ? -0.886 0.418 6.427 1.00 97.81 282 LEU A O 1
ATOM 2171 N N . LEU A 1 283 ? -2.326 1.735 7.523 1.00 98.31 283 LEU A N 1
ATOM 2172 C CA . LEU A 1 283 ? -3.497 1.000 7.056 1.00 98.31 283 LEU A CA 1
ATOM 2173 C C . LEU A 1 283 ? -3.640 1.102 5.534 1.00 98.31 283 LEU A C 1
ATOM 2175 O O . LEU A 1 283 ? -3.872 0.089 4.884 1.00 98.31 283 LEU A O 1
ATOM 2179 N N . THR A 1 284 ? -3.497 2.303 4.966 1.00 98.06 284 THR A N 1
ATOM 2180 C CA . THR A 1 284 ? -3.634 2.508 3.514 1.00 98.06 284 THR A CA 1
ATOM 2181 C C . THR A 1 284 ? -2.583 1.704 2.747 1.00 98.06 284 THR A C 1
ATOM 2183 O O . THR A 1 284 ? -2.921 1.007 1.791 1.00 98.06 284 THR A O 1
ATOM 2186 N N . GLU A 1 285 ? -1.328 1.747 3.196 1.00 97.56 285 GLU A N 1
ATOM 2187 C CA . GLU A 1 285 ? -0.232 0.984 2.597 1.00 97.56 285 GLU A CA 1
ATOM 2188 C C . GLU A 1 285 ? -0.448 -0.529 2.734 1.00 97.56 285 GLU A C 1
ATOM 2190 O O . GLU A 1 285 ? -0.335 -1.246 1.743 1.00 97.56 285 GLU A O 1
ATOM 2195 N N . GLN A 1 286 ? -0.837 -1.029 3.912 1.00 97.75 286 GLN A N 1
ATOM 2196 C CA . GLN A 1 286 ? -1.061 -2.465 4.116 1.00 97.75 286 GLN A CA 1
ATOM 2197 C C . GLN A 1 286 ? -2.266 -2.988 3.331 1.00 97.75 286 GLN A C 1
ATOM 2199 O O . GLN A 1 286 ? -2.236 -4.115 2.839 1.00 97.75 286 GLN A O 1
ATOM 2204 N N . LEU A 1 287 ? -3.314 -2.178 3.162 1.00 97.12 287 LEU A N 1
ATOM 2205 C CA . LEU A 1 287 ? -4.431 -2.516 2.281 1.00 97.12 287 LEU A CA 1
ATOM 2206 C C . LEU A 1 287 ? -3.983 -2.579 0.822 1.00 97.12 287 LEU A C 1
ATOM 2208 O O . LEU A 1 287 ? -4.359 -3.515 0.119 1.00 97.12 287 LEU A O 1
ATOM 2212 N N . TYR A 1 288 ? -3.151 -1.634 0.377 1.00 95.69 288 TYR A N 1
ATOM 2213 C CA . TYR A 1 288 ? -2.572 -1.684 -0.961 1.00 95.69 288 TYR A CA 1
ATOM 2214 C C . TYR A 1 288 ? -1.703 -2.936 -1.135 1.00 95.69 288 TYR A C 1
ATOM 2216 O O . TYR A 1 288 ? -1.916 -3.689 -2.079 1.00 95.69 288 TYR A O 1
ATOM 2224 N N . ARG A 1 289 ? -0.819 -3.238 -0.177 1.00 94.50 289 ARG A N 1
ATOM 2225 C CA . ARG A 1 289 ? 0.001 -4.459 -0.151 1.00 94.50 289 ARG A CA 1
ATOM 2226 C C . ARG A 1 289 ? -0.848 -5.724 -0.238 1.00 94.50 289 ARG A C 1
ATOM 2228 O O . ARG A 1 289 ? -0.551 -6.599 -1.045 1.00 94.50 289 ARG A O 1
ATOM 2235 N N . ALA A 1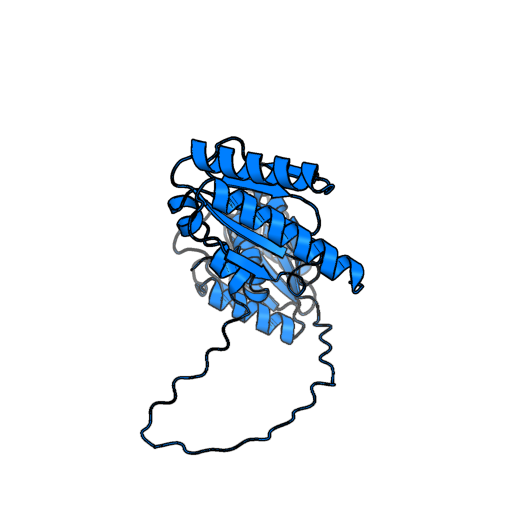 290 ? -1.919 -5.815 0.544 1.00 95.56 290 ALA A N 1
ATOM 2236 C CA . ALA A 1 290 ? -2.843 -6.942 0.506 1.00 95.56 290 ALA A CA 1
ATOM 2237 C C . ALA A 1 290 ? -3.527 -7.078 -0.867 1.00 95.56 290 ALA A C 1
ATOM 2239 O O . ALA A 1 290 ? -3.630 -8.180 -1.403 1.00 95.56 290 ALA A O 1
ATOM 2240 N N . VAL A 1 291 ? -3.934 -5.966 -1.488 1.00 92.25 291 VAL A N 1
ATOM 2241 C CA . VAL A 1 291 ? -4.458 -5.959 -2.864 1.00 92.25 291 VAL A CA 1
ATOM 2242 C C . VAL A 1 291 ? -3.383 -6.370 -3.878 1.00 92.25 291 VAL A C 1
ATOM 2244 O O . VAL A 1 291 ? -3.678 -7.137 -4.793 1.00 92.25 291 VAL A O 1
ATOM 2247 N N . SER A 1 292 ? -2.136 -5.923 -3.718 1.00 89.81 292 SER A N 1
ATOM 2248 C CA . SER A 1 292 ? -1.004 -6.337 -4.554 1.00 89.81 292 SER A CA 1
ATOM 2249 C C . SER A 1 292 ? -0.761 -7.846 -4.473 1.00 89.81 292 SER A C 1
ATOM 2251 O O . SER A 1 292 ? -0.588 -8.474 -5.515 1.00 89.81 292 SER A O 1
ATOM 2253 N N . ILE A 1 293 ? -0.832 -8.440 -3.276 1.00 89.38 293 ILE A N 1
ATOM 2254 C CA . ILE A 1 293 ? -0.739 -9.897 -3.076 1.00 89.38 293 ILE A CA 1
ATOM 2255 C C . ILE A 1 293 ? -1.837 -10.617 -3.872 1.00 89.38 293 ILE A C 1
ATOM 2257 O O . ILE A 1 293 ? -1.553 -11.575 -4.585 1.00 89.38 293 ILE A O 1
ATOM 2261 N N . LEU A 1 294 ? -3.082 -10.126 -3.839 1.00 86.88 294 LEU A N 1
ATOM 2262 C CA . LEU A 1 294 ? -4.190 -10.738 -4.590 1.00 86.88 294 LEU A CA 1
ATOM 2263 C C . LEU A 1 294 ? -4.022 -10.707 -6.109 1.00 86.88 294 LEU A C 1
ATOM 2265 O O . LEU A 1 294 ? -4.614 -11.540 -6.799 1.00 86.88 294 LEU A O 1
ATOM 2269 N N . HIS A 1 295 ? -3.245 -9.759 -6.624 1.00 82.19 295 HIS A N 1
ATOM 2270 C CA . HIS A 1 295 ? -2.934 -9.643 -8.045 1.00 82.19 295 HIS A CA 1
ATOM 2271 C C . HIS A 1 295 ? -1.581 -10.264 -8.414 1.00 82.19 295 HIS A C 1
ATOM 2273 O O . HIS A 1 295 ? -1.172 -10.158 -9.567 1.00 82.19 295 HIS A O 1
ATOM 2279 N N . ASN A 1 296 ? -0.900 -10.924 -7.467 1.00 79.44 296 ASN A N 1
ATOM 2280 C CA . ASN A 1 296 ? 0.472 -11.414 -7.623 1.00 79.44 296 ASN A CA 1
ATOM 2281 C C . ASN A 1 296 ? 1.430 -10.314 -8.126 1.00 79.44 296 ASN A C 1
ATOM 2283 O O . ASN A 1 296 ? 2.298 -10.559 -8.960 1.00 79.44 296 ASN A O 1
ATOM 2287 N N . HIS A 1 297 ? 1.230 -9.078 -7.662 1.00 74.62 297 HIS A N 1
ATOM 2288 C CA . HIS A 1 297 ? 2.052 -7.934 -8.039 1.00 74.62 297 HIS A CA 1
ATOM 2289 C C . HIS A 1 297 ? 3.370 -7.939 -7.238 1.00 74.62 297 HIS A C 1
ATOM 2291 O O . HIS A 1 297 ? 3.325 -8.124 -6.019 1.00 74.62 297 HIS A O 1
ATOM 2297 N N . PRO A 1 298 ? 4.528 -7.618 -7.852 1.00 70.31 298 PRO A N 1
ATOM 2298 C CA . PRO A 1 298 ? 5.866 -7.679 -7.229 1.00 70.31 298 PRO A CA 1
ATOM 2299 C C . PRO A 1 298 ? 6.128 -6.696 -6.079 1.00 70.31 298 PRO A C 1
ATOM 2301 O O . PRO A 1 298 ? 7.249 -6.572 -5.593 1.00 70.31 298 PRO A O 1
ATOM 2304 N N . TYR A 1 299 ? 5.107 -5.950 -5.662 1.00 72.62 299 TYR A N 1
ATOM 2305 C CA . TYR A 1 299 ? 5.227 -4.981 -4.576 1.00 72.62 299 TYR A CA 1
ATOM 2306 C C . TYR A 1 299 ? 5.411 -5.681 -3.224 1.00 72.62 299 TYR A C 1
ATOM 2308 O O . TYR A 1 299 ? 6.076 -5.161 -2.328 1.00 72.62 299 TYR A O 1
ATOM 2316 N N . HIS A 1 300 ? 4.829 -6.873 -3.078 1.00 64.75 300 HIS A N 1
ATOM 2317 C CA . HIS A 1 300 ? 5.090 -7.726 -1.935 1.00 64.75 300 HIS A CA 1
ATOM 2318 C C . HIS A 1 300 ? 6.324 -8.591 -2.207 1.00 64.75 300 HIS A C 1
ATOM 2320 O O . HIS A 1 300 ? 6.392 -9.271 -3.228 1.00 64.75 300 HIS A O 1
ATOM 2326 N N . ARG A 1 301 ? 7.278 -8.552 -1.277 1.00 62.94 301 ARG A N 1
ATOM 2327 C CA . ARG A 1 301 ? 8.434 -9.445 -1.197 1.00 62.94 301 ARG A CA 1
ATOM 2328 C C . ARG A 1 301 ? 8.348 -10.119 0.172 1.00 62.94 301 ARG A C 1
ATOM 2330 O O . ARG A 1 301 ? 8.118 -9.398 1.149 1.00 62.94 301 ARG A O 1
ATOM 2337 N N . GLU A 1 302 ? 8.419 -11.447 0.208 1.00 49.06 302 GLU A N 1
ATOM 2338 C CA . GLU A 1 302 ? 8.490 -12.227 1.457 1.00 49.06 302 GLU A CA 1
ATOM 2339 C C . GLU A 1 302 ? 9.874 -12.124 2.102 1.00 49.06 302 GLU A C 1
ATOM 2341 O O . GLU A 1 302 ? 10.874 -12.061 1.349 1.00 49.06 302 GLU A O 1
#

Secondary structure (DSSP, 8-state):
--HHHHHHHHHHHHHHHHHHHHTT-EEEEEEE-TTT-SS-SEEEEEE-SSHHHHHHHHHHHHHHHHHTTPPP-EEE-TTSSEEEEE-SSEEEEEE-HHHHHHH-HHHHHHTT-------------------------------PPPEEEEEEEE-S---HHHHHHHHHHHTT--TTEEEEEEEEPPPPP-SS--HHHHHHHHHHHHHHHSPTT-EEEEEEEEEE---HHHHHHHHHHHHHHT-EEEEEE-BTTB--HHHHHH-SEEE-S-SS---HHHHHHHHHHHHHHHHHHHTT-TT---

Organism: Neisseria gonorrhoeae (NCBI:txid485)

pLDDT: mean 83.02, std 20.2, range [22.61, 98.5]